Protein AF-A0A662B7C9-F1 (afdb_monomer)

Foldseek 3Di:
DEAADLFLDKAADQVGDIYGYPNVCVLLVDPLSVLLRSLLRVQCNVVVVVVVLVVLVVVLVVVLVVLCVVCVPPDPVVSVVVSVCSVVCCVVVPNVVSLQVSLLRSNLRSLLSCQLVQRQSVVNLVSLVSLVVVQPDPHRRPVPVSHDDSPVSSVSSVVSNVVSNVNHDNDDPPDDPPDDDPDDDDDDDDDDDDDDD

Structure (mmCIF, N/CA/C/O backbone):
data_AF-A0A662B7C9-F1
#
_entry.id   AF-A0A662B7C9-F1
#
loop_
_atom_site.group_PDB
_atom_site.id
_atom_site.type_symbol
_atom_site.label_atom_id
_atom_site.label_alt_id
_atom_site.label_comp_id
_atom_site.label_asym_id
_atom_site.label_entity_id
_atom_site.label_seq_id
_atom_site.pdbx_PDB_ins_code
_atom_site.Cartn_x
_atom_site.Cartn_y
_atom_site.Cartn_z
_atom_site.occupancy
_atom_site.B_iso_or_equiv
_atom_site.auth_seq_id
_atom_site.auth_comp_id
_atom_site.auth_asym_id
_atom_site.auth_atom_id
_atom_site.pdbx_PDB_model_num
ATOM 1 N N . ASN A 1 1 ? -6.580 -6.125 -17.711 1.00 80.62 1 ASN A N 1
ATOM 2 C CA . ASN A 1 1 ? -7.783 -5.481 -18.293 1.00 80.62 1 ASN A CA 1
ATOM 3 C C . ASN A 1 1 ? -7.601 -3.977 -18.251 1.00 80.62 1 ASN A C 1
ATOM 5 O O . ASN A 1 1 ? -7.215 -3.486 -17.200 1.00 80.62 1 ASN A O 1
ATOM 9 N N . LEU A 1 2 ? -7.854 -3.263 -19.351 1.00 88.88 2 LEU A N 1
ATOM 10 C CA . LEU A 1 2 ? -7.836 -1.796 -19.375 1.00 88.88 2 LEU A CA 1
ATOM 11 C C . LEU A 1 2 ? -9.277 -1.278 -19.333 1.00 88.88 2 LEU A C 1
ATOM 13 O O . LEU A 1 2 ? -10.097 -1.684 -20.155 1.00 88.88 2 LEU A O 1
ATOM 17 N N . VAL A 1 3 ? -9.576 -0.400 -18.381 1.00 92.25 3 VAL A N 1
ATOM 18 C CA . VAL A 1 3 ? -10.900 0.196 -18.182 1.00 92.25 3 VAL A CA 1
ATOM 19 C C . VAL A 1 3 ? -10.830 1.676 -18.535 1.00 92.25 3 VAL A C 1
ATOM 21 O O . VAL A 1 3 ? -9.963 2.399 -18.044 1.00 92.25 3 VAL A O 1
ATOM 24 N N . LYS A 1 4 ? -11.736 2.125 -19.411 1.00 92.06 4 LYS A N 1
ATOM 25 C CA . LYS A 1 4 ? -11.837 3.533 -19.801 1.00 92.06 4 LYS A CA 1
ATOM 26 C C . LYS A 1 4 ? -12.553 4.319 -18.706 1.00 92.06 4 LYS A C 1
ATOM 28 O O . LYS A 1 4 ? -13.778 4.363 -18.671 1.00 92.06 4 LYS A O 1
ATOM 33 N N . ASP A 1 5 ? -11.760 4.928 -17.843 1.00 89.19 5 ASP A N 1
ATOM 34 C CA . ASP A 1 5 ? -12.187 5.726 -16.702 1.00 89.19 5 ASP A CA 1
ATOM 35 C C . ASP A 1 5 ? -11.080 6.747 -16.380 1.00 89.19 5 ASP A C 1
ATOM 37 O O . ASP A 1 5 ? -9.892 6.455 -16.547 1.00 89.19 5 ASP A O 1
ATOM 41 N N . ASN A 1 6 ? -11.467 7.957 -15.977 1.00 87.56 6 ASN A N 1
ATOM 42 C CA . ASN A 1 6 ? -10.545 9.049 -15.658 1.00 87.56 6 ASN A CA 1
ATOM 43 C C . ASN A 1 6 ? -9.993 8.955 -14.228 1.00 87.56 6 ASN A C 1
ATOM 45 O O . ASN A 1 6 ? -9.119 9.739 -13.861 1.00 87.56 6 ASN A O 1
ATOM 49 N N . GLN A 1 7 ? -10.484 8.015 -13.419 1.00 84.75 7 GLN A N 1
ATOM 50 C CA . GLN A 1 7 ? -9.947 7.748 -12.096 1.00 84.75 7 GLN A CA 1
ATOM 51 C C . GLN A 1 7 ? -8.496 7.248 -12.190 1.00 84.75 7 GLN A C 1
ATOM 53 O O . GLN A 1 7 ? -8.166 6.333 -12.946 1.00 84.75 7 GLN A O 1
ATOM 58 N N . VAL A 1 8 ? -7.620 7.859 -11.395 1.00 85.50 8 VAL A N 1
ATOM 59 C CA . VAL A 1 8 ? -6.213 7.476 -11.232 1.00 85.50 8 VAL A CA 1
ATOM 60 C C . VAL A 1 8 ? -6.173 6.233 -10.336 1.00 85.50 8 VAL A C 1
ATOM 62 O O . VAL A 1 8 ? -6.221 6.359 -9.111 1.00 85.50 8 VAL A O 1
ATOM 65 N N . ASN A 1 9 ? -6.207 5.037 -10.940 1.00 85.12 9 ASN A N 1
ATOM 66 C CA . ASN A 1 9 ? -6.301 3.776 -10.197 1.00 85.12 9 ASN A CA 1
ATOM 67 C C . ASN A 1 9 ? -5.802 2.538 -10.975 1.00 85.12 9 ASN A C 1
ATOM 69 O O . ASN A 1 9 ? -5.833 2.490 -12.210 1.00 85.12 9 ASN A O 1
ATOM 73 N N . ALA A 1 10 ? -5.407 1.510 -10.230 1.00 87.12 10 ALA A N 1
ATOM 74 C CA . ALA A 1 10 ? -5.198 0.138 -10.679 1.00 87.12 10 ALA A CA 1
ATOM 75 C C . ALA A 1 10 ? -5.414 -0.812 -9.488 1.00 87.12 10 ALA A C 1
ATOM 77 O O . ALA A 1 10 ? -5.305 -0.387 -8.346 1.00 87.12 10 ALA A O 1
ATOM 78 N N . TRP A 1 11 ? -5.753 -2.076 -9.743 1.00 84.38 11 TRP A N 1
ATOM 79 C CA . TRP A 1 11 ? -5.849 -3.091 -8.689 1.00 84.38 11 TRP A CA 1
ATOM 80 C C . TRP A 1 11 ? -5.616 -4.502 -9.222 1.00 84.38 11 TRP A C 1
ATOM 82 O O . TRP A 1 11 ? -5.912 -4.802 -10.385 1.00 84.38 11 TRP A O 1
ATOM 92 N N . CYS A 1 12 ? -5.128 -5.392 -8.358 1.00 84.62 12 CYS A N 1
ATOM 93 C CA . CYS A 1 12 ? -4.985 -6.819 -8.646 1.00 84.62 12 CYS A CA 1
ATOM 94 C C . CYS A 1 12 ? -5.882 -7.677 -7.744 1.00 84.62 12 CYS A C 1
ATOM 96 O O . CYS A 1 12 ? -5.938 -7.492 -6.532 1.00 84.62 12 CYS A O 1
ATOM 98 N N . MET A 1 13 ? -6.576 -8.653 -8.335 1.00 80.44 13 MET A N 1
ATOM 99 C CA . MET A 1 13 ? -7.301 -9.677 -7.577 1.00 80.44 13 MET A CA 1
ATOM 100 C C . MET A 1 13 ? -6.379 -10.795 -7.099 1.00 80.44 13 MET A C 1
ATOM 102 O O . MET A 1 13 ? -5.419 -11.137 -7.804 1.00 80.44 13 MET A O 1
ATOM 106 N N . PRO A 1 14 ? -6.770 -11.498 -6.018 1.00 73.75 14 PRO A N 1
ATOM 107 C CA . PRO A 1 14 ? -6.269 -12.839 -5.748 1.00 73.75 14 PRO A CA 1
ATOM 108 C C . PRO A 1 14 ? -6.329 -13.705 -7.018 1.00 73.75 14 PRO A C 1
ATOM 110 O O . PRO A 1 14 ? -7.339 -13.740 -7.728 1.00 73.75 14 PRO A O 1
ATOM 113 N N . GLY A 1 15 ? -5.216 -14.363 -7.344 1.00 74.81 15 GLY A N 1
ATOM 114 C CA . GLY A 1 15 ? -5.054 -15.106 -8.599 1.00 74.81 15 GLY A CA 1
ATOM 115 C C . GLY A 1 15 ? -4.482 -14.298 -9.775 1.00 74.81 15 GLY A C 1
ATOM 116 O O . GLY A 1 15 ? -4.476 -14.801 -10.897 1.00 74.81 15 GLY A O 1
ATOM 117 N N . GLY A 1 16 ? -3.993 -13.073 -9.544 1.00 74.38 16 GLY A N 1
ATOM 118 C CA . GLY A 1 16 ? -3.123 -12.347 -10.483 1.00 74.38 16 GLY A CA 1
ATOM 119 C C . GLY A 1 16 ? -3.841 -11.587 -11.602 1.00 74.38 16 GLY A C 1
ATOM 120 O O . GLY A 1 16 ? -3.223 -11.198 -12.593 1.00 74.38 16 GLY A O 1
ATOM 121 N N . LYS A 1 17 ? -5.157 -11.378 -11.489 1.00 84.25 17 LYS A N 1
ATOM 122 C CA . LYS A 1 17 ? -5.924 -10.621 -12.488 1.00 84.25 17 LYS A CA 1
ATOM 123 C C . LYS A 1 17 ? -5.851 -9.128 -12.189 1.00 84.25 17 LYS A C 1
ATOM 125 O O . LYS A 1 17 ? -6.446 -8.676 -11.216 1.00 84.25 17 LYS A O 1
ATOM 130 N N . VAL A 1 18 ? -5.204 -8.376 -13.076 1.00 86.25 18 VAL A N 1
ATOM 131 C CA . VAL A 1 18 ? -5.004 -6.929 -12.914 1.00 86.25 18 VAL A CA 1
ATOM 132 C C . VAL A 1 18 ? -5.978 -6.106 -13.759 1.00 86.25 18 VAL A C 1
ATOM 134 O O . VAL A 1 18 ? -6.247 -6.414 -14.934 1.00 86.25 18 VAL A O 1
ATOM 137 N N . VAL A 1 19 ? -6.488 -5.030 -13.166 1.00 89.81 19 VAL A N 1
ATOM 138 C CA . VAL A 1 19 ? -7.299 -3.995 -13.807 1.00 89.81 19 VAL A CA 1
ATOM 139 C C . VAL A 1 19 ? -6.565 -2.661 -13.720 1.00 89.81 19 VAL A C 1
ATOM 141 O O . VAL A 1 19 ? -6.128 -2.259 -12.650 1.00 89.81 19 VAL A O 1
ATOM 144 N N . VAL A 1 20 ? -6.443 -1.977 -14.856 1.00 91.06 20 VAL A N 1
ATOM 145 C CA . VAL A 1 20 ? -5.780 -0.674 -14.987 1.00 91.06 20 VAL A CA 1
ATOM 146 C C . VAL A 1 20 ? -6.794 0.328 -15.527 1.00 91.06 20 VAL A C 1
ATOM 148 O O . VAL A 1 20 ? -7.505 0.016 -16.485 1.00 91.06 20 VAL A O 1
ATOM 151 N N . TYR A 1 21 ? -6.874 1.516 -14.929 1.00 91.06 21 TYR A N 1
ATOM 152 C CA . TYR A 1 21 ? -7.793 2.577 -15.344 1.00 91.06 21 TYR A CA 1
ATOM 153 C C . TYR A 1 21 ? -7.038 3.557 -16.235 1.00 91.06 21 TYR A C 1
ATOM 155 O O . TYR A 1 21 ? -5.900 3.909 -15.940 1.00 91.06 21 TYR A O 1
ATOM 163 N N . THR A 1 22 ? -7.648 4.041 -17.317 1.00 92.25 22 THR A N 1
ATOM 164 C CA . THR A 1 22 ? -6.967 4.976 -18.234 1.00 92.25 22 THR A CA 1
ATOM 165 C C . THR A 1 22 ? -6.477 6.260 -17.552 1.00 92.25 22 THR A C 1
ATOM 167 O O . THR A 1 22 ? -5.508 6.854 -18.019 1.00 92.25 22 THR A O 1
ATOM 170 N N . GLY A 1 23 ? -7.086 6.659 -16.432 1.00 89.75 23 GLY A N 1
ATOM 171 C CA . GLY A 1 23 ? -6.694 7.822 -15.640 1.00 89.75 23 GLY A CA 1
ATOM 172 C C . GLY A 1 23 ? -5.317 7.719 -14.980 1.00 89.75 23 GLY A C 1
ATOM 173 O O . GLY A 1 23 ? -4.727 8.755 -14.700 1.00 89.75 23 GLY A O 1
ATOM 174 N N . ILE A 1 24 ? -4.757 6.516 -14.774 1.00 89.56 24 ILE A N 1
ATOM 175 C CA . ILE A 1 24 ? -3.396 6.361 -14.214 1.00 89.56 24 ILE A CA 1
ATOM 176 C C . ILE A 1 24 ? -2.301 6.687 -15.245 1.00 89.56 24 ILE A C 1
ATOM 178 O O . ILE A 1 24 ? -1.201 7.094 -14.878 1.00 89.56 24 ILE A O 1
ATOM 182 N N . LEU A 1 25 ? -2.598 6.536 -16.542 1.00 93.00 25 LEU A N 1
ATOM 183 C CA . LEU A 1 25 ? -1.601 6.566 -17.620 1.00 93.00 25 LEU A CA 1
ATOM 184 C C . LEU A 1 25 ? -0.846 7.906 -17.760 1.00 93.00 25 LEU A C 1
ATOM 186 O O . LEU A 1 25 ? 0.362 7.882 -18.001 1.00 93.00 25 LEU A O 1
ATOM 190 N N . PRO A 1 26 ? -1.478 9.083 -17.567 1.00 92.50 26 PRO A N 1
ATOM 191 C CA . PRO A 1 26 ? -0.750 10.352 -17.548 1.00 92.50 26 PRO A CA 1
ATOM 192 C C . PRO A 1 26 ? 0.304 10.441 -16.434 1.00 92.50 26 PRO A C 1
ATOM 194 O O . PRO A 1 26 ? 1.303 11.140 -16.595 1.00 92.50 26 PRO A O 1
ATOM 197 N N . VAL A 1 27 ? 0.100 9.731 -15.316 1.00 90.94 27 VAL A N 1
ATOM 198 C CA . VAL A 1 27 ? 1.052 9.681 -14.195 1.00 90.94 27 VAL A CA 1
ATOM 199 C C . VAL A 1 27 ? 2.159 8.663 -14.468 1.00 90.94 27 VAL A C 1
ATOM 201 O O . VAL A 1 27 ? 3.324 8.926 -14.162 1.00 90.94 27 VAL A O 1
ATOM 204 N N . THR A 1 28 ? 1.835 7.521 -15.086 1.00 93.62 28 THR A N 1
ATOM 205 C CA . THR A 1 28 ? 2.843 6.508 -15.436 1.00 93.62 28 THR A CA 1
ATOM 206 C C . THR A 1 28 ? 3.827 7.023 -16.484 1.00 93.62 28 THR A C 1
ATOM 208 O O . THR A 1 28 ? 5.016 6.774 -16.329 1.00 93.62 28 THR A O 1
ATOM 211 N N . GLN A 1 29 ? 3.363 7.811 -17.463 1.00 93.81 29 GLN A N 1
ATOM 212 C CA . GLN A 1 29 ? 4.110 8.378 -18.605 1.00 93.81 29 GLN A CA 1
ATOM 213 C C . GLN A 1 29 ? 4.663 7.358 -19.611 1.00 93.81 29 GLN A C 1
ATOM 215 O O . GLN A 1 29 ? 4.541 7.573 -20.814 1.00 93.81 29 GLN A O 1
ATOM 220 N N . ASP A 1 30 ? 5.242 6.260 -19.141 1.00 94.50 30 ASP A N 1
ATOM 221 C CA . ASP A 1 30 ? 5.857 5.219 -19.959 1.00 94.50 30 ASP A CA 1
ATOM 222 C C . ASP A 1 30 ? 5.604 3.817 -19.377 1.00 94.50 30 ASP A C 1
ATOM 224 O O . ASP A 1 30 ? 4.895 3.643 -18.377 1.00 94.50 30 ASP A O 1
ATOM 228 N N . GLU A 1 31 ? 6.162 2.799 -20.035 1.00 94.44 31 GLU A N 1
ATOM 229 C CA . GLU A 1 31 ? 6.060 1.404 -19.598 1.00 94.44 31 GLU A CA 1
ATOM 230 C C . GLU A 1 31 ? 6.754 1.167 -18.254 1.00 94.44 31 GLU A C 1
ATOM 232 O O . GLU A 1 31 ? 6.278 0.360 -17.461 1.00 94.44 31 GLU A O 1
ATOM 237 N N . ASN A 1 32 ? 7.824 1.908 -17.953 1.00 96.19 32 ASN A N 1
ATOM 238 C CA . ASN A 1 32 ? 8.552 1.769 -16.699 1.00 96.19 32 ASN A CA 1
ATOM 239 C C . ASN A 1 32 ? 7.710 2.267 -15.515 1.00 96.19 32 ASN A C 1
ATOM 241 O O . ASN A 1 32 ? 7.592 1.585 -14.502 1.00 96.19 32 ASN A O 1
ATOM 245 N N . GLY A 1 33 ? 7.045 3.416 -15.656 1.00 95.06 33 GLY A N 1
ATOM 246 C CA . GLY A 1 33 ? 6.093 3.910 -14.663 1.00 95.06 33 GLY A CA 1
ATOM 247 C C . GLY A 1 33 ? 4.860 3.016 -14.529 1.00 95.06 33 GLY A C 1
ATOM 248 O O . GLY A 1 33 ? 4.337 2.860 -13.427 1.00 95.06 33 GLY A O 1
ATOM 249 N N . LEU A 1 34 ? 4.408 2.382 -15.616 1.00 95.06 34 LEU A N 1
ATOM 250 C CA . LEU A 1 34 ? 3.335 1.389 -15.534 1.00 95.06 34 LEU A CA 1
ATOM 251 C C . LEU A 1 34 ? 3.808 0.126 -14.800 1.00 95.06 34 LEU A C 1
ATOM 253 O O . LEU A 1 34 ? 3.055 -0.422 -14.000 1.00 95.06 34 LEU A O 1
ATOM 257 N N . ALA A 1 35 ? 5.054 -0.304 -15.006 1.00 95.62 35 ALA A N 1
ATOM 258 C CA . ALA A 1 35 ? 5.644 -1.434 -14.295 1.00 95.62 35 ALA A CA 1
ATOM 259 C C . ALA A 1 35 ? 5.725 -1.202 -12.778 1.00 95.62 35 ALA A C 1
ATOM 261 O O . ALA A 1 35 ? 5.533 -2.153 -12.026 1.00 95.62 35 ALA A O 1
ATOM 262 N N . VAL A 1 36 ? 5.921 0.041 -12.322 1.00 95.19 36 VAL A N 1
ATOM 263 C CA . VAL A 1 36 ? 5.855 0.397 -10.890 1.00 95.19 36 VAL A CA 1
ATOM 264 C C . VAL A 1 36 ? 4.469 0.087 -10.319 1.00 95.19 36 VAL A C 1
ATOM 266 O O . VAL A 1 36 ? 4.359 -0.622 -9.321 1.00 95.19 36 VAL A O 1
ATOM 269 N N . VAL A 1 37 ? 3.409 0.561 -10.984 1.00 93.62 37 VAL A N 1
ATOM 270 C CA . VAL A 1 37 ? 2.015 0.307 -10.577 1.00 93.62 37 VAL A CA 1
ATOM 271 C C . VAL A 1 37 ? 1.720 -1.191 -10.591 1.00 93.62 37 VAL A C 1
ATOM 273 O O . VAL A 1 37 ? 1.222 -1.745 -9.619 1.00 93.62 37 VAL A O 1
ATOM 276 N N . MET A 1 38 ? 2.072 -1.872 -11.680 1.00 93.62 38 MET A N 1
ATOM 277 C CA . MET A 1 38 ? 1.818 -3.304 -11.830 1.00 93.62 38 MET A CA 1
ATOM 278 C C . MET A 1 38 ? 2.577 -4.138 -10.792 1.00 93.62 38 MET A C 1
ATOM 280 O O . MET A 1 38 ? 2.005 -5.071 -10.234 1.00 93.62 38 MET A O 1
ATOM 284 N N . GLY A 1 39 ? 3.842 -3.808 -10.521 1.00 94.56 39 GLY A N 1
ATOM 285 C CA . GLY A 1 39 ? 4.660 -4.481 -9.515 1.00 94.56 39 GLY A CA 1
ATOM 286 C C . GLY A 1 39 ? 4.054 -4.357 -8.120 1.00 94.56 39 GLY A C 1
ATOM 287 O O . GLY A 1 39 ? 3.943 -5.360 -7.418 1.00 94.56 39 GLY A O 1
ATOM 288 N N . HIS A 1 40 ? 3.596 -3.157 -7.762 1.00 94.50 40 HIS A N 1
ATOM 289 C CA . HIS A 1 40 ? 2.916 -2.885 -6.497 1.00 94.50 40 HIS A CA 1
ATOM 290 C C . HIS A 1 40 ? 1.607 -3.689 -6.361 1.00 94.50 40 HIS A C 1
ATOM 292 O O . HIS A 1 40 ? 1.404 -4.404 -5.379 1.00 94.50 40 HIS A O 1
ATOM 298 N N . GLU A 1 41 ? 0.747 -3.674 -7.383 1.00 91.44 41 GLU A N 1
ATOM 299 C CA . GLU A 1 41 ? -0.520 -4.416 -7.345 1.00 91.44 41 GLU A CA 1
ATOM 300 C C . GLU A 1 41 ? -0.322 -5.939 -7.302 1.00 91.44 41 GLU A C 1
ATOM 302 O O . GLU A 1 41 ? -1.028 -6.661 -6.593 1.00 91.44 41 GLU A O 1
ATOM 307 N N . ILE A 1 42 ? 0.666 -6.456 -8.035 1.00 92.06 42 ILE A N 1
ATOM 308 C CA . ILE A 1 42 ? 1.024 -7.879 -7.989 1.00 92.06 42 ILE A CA 1
ATOM 309 C C . ILE A 1 42 ? 1.572 -8.251 -6.606 1.00 92.06 42 ILE A C 1
ATOM 311 O O . ILE A 1 42 ? 1.254 -9.331 -6.108 1.00 92.06 42 ILE A O 1
ATOM 315 N N . ALA A 1 43 ? 2.331 -7.366 -5.957 1.00 93.81 43 ALA A N 1
ATOM 316 C CA . ALA A 1 43 ? 2.804 -7.583 -4.596 1.00 93.81 43 ALA A CA 1
ATOM 317 C C . ALA A 1 43 ? 1.669 -7.695 -3.580 1.00 93.81 43 ALA A C 1
ATOM 319 O O . ALA A 1 43 ? 1.687 -8.630 -2.782 1.00 93.81 43 ALA A O 1
ATOM 320 N N . HIS A 1 44 ? 0.633 -6.858 -3.666 1.00 92.19 44 HIS A N 1
ATOM 321 C CA . HIS A 1 44 ? -0.561 -7.030 -2.831 1.00 92.19 44 HIS A CA 1
ATOM 322 C C . HIS A 1 44 ? -1.227 -8.397 -2.998 1.00 92.19 44 HIS A C 1
ATOM 324 O O . HIS A 1 44 ? -1.687 -8.979 -2.015 1.00 92.19 44 HIS A O 1
ATOM 330 N N . ALA A 1 45 ? -1.289 -8.907 -4.229 1.00 90.62 45 ALA A N 1
ATOM 331 C CA . ALA A 1 45 ? -1.894 -10.205 -4.502 1.00 90.62 45 ALA A CA 1
ATOM 332 C C . ALA A 1 45 ? -1.014 -11.378 -4.041 1.00 90.62 45 ALA A C 1
ATOM 334 O O . ALA A 1 45 ? -1.545 -12.372 -3.555 1.00 90.62 45 ALA A O 1
ATOM 335 N N . ILE A 1 46 ? 0.311 -11.280 -4.188 1.00 91.38 46 ILE A N 1
ATOM 336 C CA . ILE A 1 46 ? 1.252 -12.332 -3.771 1.00 91.38 46 ILE A CA 1
ATOM 337 C C . ILE A 1 46 ? 1.379 -12.397 -2.245 1.00 91.38 46 ILE A C 1
ATOM 339 O O . ILE A 1 46 ? 1.435 -13.495 -1.698 1.00 91.38 46 ILE A O 1
ATOM 343 N N . ALA A 1 47 ? 1.395 -11.248 -1.568 1.00 91.50 47 ALA A N 1
ATOM 344 C CA . ALA A 1 47 ? 1.453 -11.157 -0.108 1.00 91.50 47 ALA A CA 1
ATOM 345 C C . ALA A 1 47 ? 0.080 -11.344 0.568 1.00 91.50 47 ALA A C 1
ATOM 347 O O . ALA A 1 47 ? -0.050 -11.185 1.773 1.00 91.50 47 ALA A O 1
ATOM 348 N N . ASP A 1 48 ? -0.964 -11.660 -0.205 1.00 92.00 48 ASP A N 1
ATOM 349 C CA . ASP A 1 48 ? -2.322 -11.941 0.275 1.00 92.00 48 ASP A CA 1
ATOM 350 C C . ASP A 1 48 ? -2.948 -10.823 1.142 1.00 92.00 48 ASP A C 1
ATOM 352 O O . ASP A 1 48 ? -3.890 -11.034 1.915 1.00 92.00 48 ASP A O 1
ATOM 356 N N . HIS A 1 49 ? -2.480 -9.584 0.945 1.00 91.00 49 HIS A N 1
ATOM 357 C CA . HIS A 1 49 ? -2.863 -8.401 1.721 1.00 91.00 49 HIS A CA 1
ATOM 358 C C . HIS A 1 49 ? -4.379 -8.154 1.740 1.00 91.00 49 HIS A C 1
ATOM 360 O O . HIS A 1 49 ? -4.906 -7.608 2.710 1.00 91.00 49 HIS A O 1
ATOM 366 N N . GLY A 1 50 ? -5.098 -8.529 0.676 1.00 86.94 50 GLY A N 1
ATOM 367 C CA . GLY A 1 50 ? -6.557 -8.415 0.608 1.00 86.94 50 GLY A CA 1
ATOM 368 C C . GLY A 1 50 ? -7.276 -9.354 1.583 1.00 86.94 50 GLY A C 1
ATOM 369 O O . GLY A 1 50 ? -8.170 -8.916 2.312 1.00 86.94 50 GLY A O 1
ATOM 370 N N . ASN A 1 51 ? -6.852 -10.619 1.643 1.00 89.00 51 ASN A N 1
ATOM 371 C CA . ASN A 1 51 ? -7.408 -11.623 2.558 1.00 89.00 51 ASN A CA 1
ATOM 372 C C . ASN A 1 51 ? -7.098 -11.268 4.013 1.00 89.00 51 ASN A C 1
ATOM 374 O O . ASN A 1 51 ? -7.946 -11.389 4.903 1.00 89.00 51 ASN A O 1
ATOM 378 N N . GLU A 1 52 ? -5.894 -10.762 4.247 1.00 90.69 52 GLU A N 1
ATOM 379 C CA . GLU A 1 52 ? -5.465 -10.265 5.541 1.00 90.69 52 GLU A CA 1
ATOM 380 C C . GLU A 1 52 ? -6.283 -9.052 6.007 1.00 90.69 52 GLU A C 1
ATOM 382 O O . GLU A 1 52 ? -6.837 -9.066 7.108 1.00 90.69 52 GLU A O 1
ATOM 387 N N . ARG A 1 53 ? -6.459 -8.033 5.151 1.00 89.25 53 ARG A N 1
ATOM 388 C CA . ARG A 1 53 ? -7.324 -6.871 5.439 1.00 89.25 53 ARG A CA 1
ATOM 389 C C . ARG A 1 53 ? -8.759 -7.300 5.753 1.00 89.25 53 ARG A C 1
ATOM 391 O O . ARG A 1 53 ? -9.356 -6.781 6.697 1.00 89.25 53 ARG A O 1
ATOM 398 N N . MET A 1 54 ? -9.299 -8.266 5.008 1.00 91.25 54 MET A N 1
ATOM 399 C CA . MET A 1 54 ? -10.630 -8.822 5.267 1.00 91.25 54 MET A CA 1
ATOM 400 C C . MET A 1 54 ? -10.701 -9.510 6.636 1.00 91.25 54 MET A C 1
ATOM 402 O O . MET A 1 54 ? -11.643 -9.277 7.395 1.00 91.25 54 MET A O 1
ATOM 406 N N . SER A 1 55 ? -9.693 -10.312 6.975 1.00 93.88 55 SER A N 1
ATOM 407 C CA . SER A 1 55 ? -9.613 -11.017 8.258 1.00 93.88 55 SER A CA 1
ATOM 408 C C . SER A 1 55 ? -9.532 -10.045 9.438 1.00 93.88 55 SER A C 1
ATOM 410 O O . SER A 1 55 ? -10.245 -10.219 10.427 1.00 93.88 55 SER A O 1
ATOM 412 N N . GLN A 1 56 ? -8.740 -8.974 9.318 1.00 92.94 56 GLN A N 1
ATOM 413 C CA . GLN A 1 56 ? -8.681 -7.920 10.336 1.00 92.94 56 GLN A CA 1
ATOM 414 C C . GLN A 1 56 ? -10.008 -7.165 10.466 1.00 92.94 56 GLN A C 1
ATOM 416 O O . GLN A 1 56 ? -10.457 -6.895 11.579 1.00 92.94 56 GLN A O 1
ATOM 421 N N . GLY A 1 57 ? -10.680 -6.879 9.347 1.00 93.56 57 GLY A N 1
ATOM 422 C CA . GLY A 1 57 ? -12.012 -6.272 9.355 1.00 93.56 57 GLY A CA 1
ATOM 423 C C . GLY A 1 57 ? -13.050 -7.147 10.063 1.00 93.56 57 GLY A C 1
ATOM 424 O O . GLY A 1 57 ? -13.831 -6.650 10.875 1.00 93.56 57 GLY A O 1
ATOM 425 N N . LEU A 1 58 ? -13.021 -8.462 9.829 1.00 95.88 58 LEU A N 1
ATOM 426 C CA . LEU A 1 58 ? -13.887 -9.413 10.530 1.00 95.88 58 LEU A CA 1
ATOM 427 C C . LEU A 1 58 ? -13.573 -9.470 12.030 1.00 95.88 58 LEU A C 1
ATOM 429 O O . LEU A 1 58 ? -14.493 -9.508 12.851 1.00 95.88 58 LEU A O 1
ATOM 433 N N . LEU A 1 59 ? -12.292 -9.448 12.403 1.00 96.19 59 LEU A N 1
ATOM 434 C CA . LEU A 1 59 ? -11.872 -9.415 13.802 1.00 96.19 59 LEU A CA 1
ATOM 435 C C . LEU A 1 59 ? -12.350 -8.132 14.498 1.00 96.19 59 LEU A C 1
ATOM 437 O O . LEU A 1 59 ? -12.921 -8.204 15.586 1.00 96.19 59 LEU A O 1
ATOM 441 N N . GLN A 1 60 ? -12.182 -6.973 13.855 1.00 96.06 60 GLN A N 1
ATOM 442 C CA . GLN A 1 60 ? -12.681 -5.685 14.340 1.00 96.06 60 GLN A CA 1
ATOM 443 C C . GLN A 1 60 ? -14.207 -5.704 14.501 1.00 96.06 60 GLN A C 1
ATOM 445 O O . GLN A 1 60 ? -14.737 -5.281 15.528 1.00 96.06 60 GLN A O 1
ATOM 450 N N . GLN A 1 61 ? -14.934 -6.232 13.516 1.00 95.44 61 GLN A N 1
ATOM 451 C CA . GLN A 1 61 ? -16.389 -6.346 13.591 1.00 95.44 61 GLN A CA 1
ATOM 452 C C . GLN A 1 61 ? -16.820 -7.259 14.745 1.00 95.44 61 GLN A C 1
ATOM 454 O O . GLN A 1 61 ? -17.692 -6.895 15.533 1.00 95.44 61 GLN A O 1
ATOM 459 N N . THR A 1 62 ? -16.181 -8.421 14.880 1.00 97.00 62 THR A N 1
ATOM 460 C CA . THR A 1 62 ? -16.470 -9.390 15.945 1.00 97.00 62 THR A CA 1
ATOM 461 C C . THR A 1 62 ? -16.180 -8.799 17.324 1.00 97.00 62 THR A C 1
ATOM 463 O O . THR A 1 62 ? -16.989 -8.942 18.241 1.00 97.00 62 THR A O 1
ATOM 466 N N . GLY A 1 63 ? -15.069 -8.074 17.473 1.00 96.50 63 GLY A N 1
ATOM 467 C CA . GLY A 1 63 ? -14.753 -7.352 18.702 1.00 96.50 63 GLY A CA 1
ATOM 468 C C . GLY A 1 63 ? -15.780 -6.261 19.023 1.00 96.50 63 GLY A C 1
ATOM 469 O O . GLY A 1 63 ? -16.177 -6.123 20.179 1.00 96.50 63 GLY A O 1
ATOM 470 N N . GLY A 1 64 ? -16.285 -5.551 18.011 1.00 96.81 64 GLY A N 1
ATOM 471 C CA . GLY A 1 64 ? -17.374 -4.583 18.163 1.00 96.81 64 GLY A CA 1
ATOM 472 C C . GLY A 1 64 ? -18.685 -5.222 18.632 1.00 96.81 64 GLY A C 1
ATOM 473 O O . GLY A 1 64 ? -19.349 -4.688 19.520 1.00 96.81 64 GLY A O 1
ATOM 474 N N . VAL A 1 65 ? -19.040 -6.397 18.102 1.00 97.44 65 VAL A N 1
ATOM 475 C CA . VAL A 1 65 ? -20.209 -7.168 18.564 1.00 97.44 65 VAL A CA 1
ATOM 476 C C . VAL A 1 65 ? -20.027 -7.619 20.014 1.00 97.44 65 VAL A C 1
ATOM 478 O O . VAL A 1 65 ? -20.930 -7.440 20.830 1.00 97.44 65 VAL A O 1
ATOM 481 N N . ALA A 1 66 ? -18.856 -8.153 20.367 1.00 97.69 66 ALA A N 1
ATOM 482 C CA . ALA A 1 66 ? -18.558 -8.563 21.738 1.00 97.69 66 ALA A CA 1
ATOM 483 C C . ALA A 1 66 ? -18.642 -7.383 22.722 1.00 97.69 66 ALA A C 1
ATOM 485 O O . ALA A 1 66 ? -19.221 -7.518 23.803 1.00 97.69 66 ALA A O 1
ATOM 486 N N . LEU A 1 67 ? -18.130 -6.212 22.329 1.00 97.38 67 LEU A N 1
ATOM 487 C CA . LEU A 1 67 ? -18.245 -4.983 23.112 1.00 97.38 67 LEU A CA 1
ATOM 488 C C . LEU A 1 67 ? -19.708 -4.556 23.280 1.00 97.38 67 LEU A C 1
ATOM 490 O O . LEU A 1 67 ? -20.123 -4.222 24.389 1.00 97.38 67 LEU A O 1
ATOM 494 N N . SER A 1 68 ? -20.506 -4.617 22.213 1.00 96.56 68 SER A N 1
ATOM 495 C CA . SER A 1 68 ? -21.939 -4.314 22.268 1.00 96.56 68 SER A CA 1
ATOM 496 C C . SER A 1 68 ? -22.676 -5.225 23.259 1.00 96.56 68 SER A C 1
ATOM 498 O O . SER A 1 68 ? -23.420 -4.730 24.106 1.00 96.56 68 SER A O 1
ATOM 500 N N . ILE A 1 69 ? -22.398 -6.534 23.243 1.00 97.56 69 ILE A N 1
ATOM 501 C CA . ILE A 1 69 ? -22.971 -7.499 24.198 1.00 97.56 69 ILE A CA 1
ATOM 502 C C . ILE A 1 69 ? -22.528 -7.185 25.635 1.00 97.56 69 ILE A C 1
ATOM 504 O O . ILE A 1 69 ? -23.348 -7.197 26.555 1.00 97.56 69 ILE A O 1
ATOM 508 N N . ALA A 1 70 ? -21.248 -6.868 25.847 1.00 97.25 70 ALA A N 1
ATOM 509 C CA . ALA A 1 70 ? -20.724 -6.520 27.170 1.00 97.25 70 ALA A CA 1
ATOM 510 C C . ALA A 1 70 ? -21.375 -5.248 27.750 1.00 97.25 70 ALA A C 1
ATOM 512 O O . ALA A 1 70 ? -21.519 -5.113 28.969 1.00 97.25 70 ALA A O 1
ATOM 513 N N . LEU A 1 71 ? -21.793 -4.324 26.883 1.00 97.38 71 LEU A N 1
ATOM 514 C CA . LEU A 1 71 ? -22.409 -3.053 27.255 1.00 97.38 71 LEU A CA 1
ATOM 515 C C . LEU A 1 71 ? -23.945 -3.078 27.254 1.00 97.38 71 LEU A C 1
ATOM 517 O O . LEU A 1 71 ? -24.544 -2.065 27.608 1.00 97.38 71 LEU A O 1
ATOM 521 N N . GLN A 1 72 ? -24.590 -4.205 26.933 1.00 96.50 72 GLN A N 1
ATOM 522 C CA . GLN A 1 72 ? -26.044 -4.282 26.698 1.00 96.50 72 GLN A CA 1
ATOM 523 C C . GLN A 1 72 ? -26.915 -3.739 27.850 1.00 96.50 72 GLN A C 1
ATOM 525 O O . GLN A 1 72 ? -27.993 -3.205 27.615 1.00 96.50 72 GLN A O 1
ATOM 530 N N . ASN A 1 73 ? -26.431 -3.830 29.095 1.00 97.44 73 ASN A N 1
ATOM 531 C CA . ASN A 1 73 ? -27.143 -3.378 30.299 1.00 97.44 73 ASN A CA 1
ATOM 532 C C . ASN A 1 73 ? -26.736 -1.962 30.759 1.00 97.44 73 ASN A C 1
ATOM 534 O O . ASN A 1 73 ? -27.078 -1.547 31.868 1.00 97.44 73 ASN A O 1
ATOM 538 N N . LYS A 1 74 ? -25.934 -1.236 29.972 1.00 97.50 74 LYS A N 1
ATOM 539 C CA . LYS A 1 74 ? -25.489 0.133 30.278 1.00 97.50 74 LYS A CA 1
ATOM 540 C C . LYS A 1 74 ? -26.439 1.172 29.664 1.00 97.50 74 LYS A C 1
ATOM 542 O O . LYS A 1 74 ? -27.122 0.849 28.695 1.00 97.50 74 LYS A O 1
ATOM 547 N N . PRO A 1 75 ? -26.462 2.420 30.173 1.00 97.94 75 PRO A N 1
ATOM 548 C CA . PRO A 1 75 ? -27.214 3.513 29.552 1.00 97.94 75 PRO A CA 1
ATOM 549 C C . PRO A 1 75 ? -26.825 3.717 28.084 1.00 97.94 75 PRO A C 1
ATOM 551 O O . PRO A 1 75 ? -25.661 3.519 27.723 1.00 97.94 75 PRO A O 1
ATOM 554 N N . ALA A 1 76 ? -27.775 4.143 27.251 1.00 96.31 76 ALA A N 1
ATOM 555 C CA . ALA A 1 76 ? -27.578 4.291 25.808 1.00 96.31 76 ALA A CA 1
ATOM 556 C C . ALA A 1 76 ? -26.411 5.234 25.467 1.00 96.31 76 ALA A C 1
ATOM 558 O O . ALA A 1 76 ? -25.609 4.937 24.584 1.00 96.31 76 ALA A O 1
ATOM 559 N N . GLU A 1 77 ? -26.251 6.320 26.224 1.00 96.88 77 GLU A N 1
ATOM 560 C CA . GLU A 1 77 ? -25.157 7.281 26.059 1.00 96.88 77 GLU A CA 1
ATOM 561 C C . GLU A 1 77 ? -23.794 6.629 26.318 1.00 96.88 77 GLU A C 1
ATOM 563 O O . GLU A 1 77 ? -22.822 6.890 25.612 1.00 96.88 77 GLU A O 1
ATOM 568 N N . THR A 1 78 ? -23.727 5.730 27.307 1.00 96.38 78 THR A N 1
ATOM 569 C CA . THR A 1 78 ? -22.507 4.972 27.612 1.00 96.38 78 THR A CA 1
ATOM 570 C C . THR A 1 78 ? -22.186 4.003 26.479 1.00 96.38 78 THR A C 1
ATOM 572 O O . THR A 1 78 ? -21.044 3.954 26.030 1.00 96.38 78 THR A O 1
ATOM 575 N N . GLN A 1 79 ? -23.180 3.261 25.980 1.00 97.31 79 GLN A N 1
ATOM 576 C CA . GLN A 1 79 ? -22.985 2.343 24.854 1.00 97.31 79 GLN A CA 1
ATOM 577 C C . GLN A 1 79 ? -22.456 3.084 23.620 1.00 97.31 79 GLN A C 1
ATOM 579 O O . GLN A 1 79 ? -21.447 2.678 23.043 1.00 97.31 79 GLN A O 1
ATOM 584 N N . ALA A 1 80 ? -23.094 4.201 23.259 1.00 96.56 80 ALA A N 1
ATOM 585 C CA . ALA A 1 80 ? -22.713 5.011 22.107 1.00 96.56 80 ALA A CA 1
ATOM 586 C C . ALA A 1 80 ? -21.275 5.538 22.224 1.00 96.56 80 ALA A C 1
ATOM 588 O O . ALA A 1 80 ? -20.493 5.402 21.282 1.00 96.56 80 ALA A O 1
ATOM 589 N N . LEU A 1 81 ? -20.903 6.078 23.390 1.00 97.88 81 LEU A N 1
ATOM 590 C CA . LEU A 1 81 ? -19.559 6.603 23.626 1.00 97.88 81 LEU A CA 1
ATOM 591 C C . LEU A 1 81 ? -18.484 5.521 23.464 1.00 97.88 81 LEU A C 1
ATOM 593 O O . LEU A 1 81 ? -17.490 5.738 22.772 1.00 97.88 81 LEU A O 1
ATOM 597 N N . TRP A 1 82 ? -18.684 4.350 24.071 1.00 97.69 82 TRP A N 1
ATOM 598 C CA . TRP A 1 82 ? -17.713 3.256 23.997 1.00 97.69 82 TRP A CA 1
ATOM 599 C C . TRP A 1 82 ? -17.624 2.637 22.604 1.00 97.69 82 TRP A C 1
ATOM 601 O O . TRP A 1 82 ? -16.521 2.335 22.158 1.00 97.69 82 TRP A O 1
ATOM 611 N N . MET A 1 83 ? -18.743 2.486 21.892 1.00 97.50 83 MET A N 1
ATOM 612 C CA . MET A 1 83 ? -18.728 1.987 20.513 1.00 97.50 83 MET A CA 1
ATOM 613 C C . MET A 1 83 ? -18.021 2.962 19.568 1.00 97.50 83 MET A C 1
ATOM 615 O O . MET A 1 83 ? -17.230 2.533 18.727 1.00 97.50 83 MET A O 1
ATOM 619 N N . MET A 1 84 ? -18.237 4.271 19.738 1.00 97.00 84 MET A N 1
ATOM 620 C CA . MET A 1 84 ? -17.505 5.295 18.989 1.00 97.00 84 MET A CA 1
ATOM 621 C C . MET A 1 84 ? -16.004 5.227 19.293 1.00 97.00 84 MET A C 1
ATOM 623 O O . MET A 1 84 ? -15.190 5.172 18.371 1.00 97.00 84 MET A O 1
ATOM 627 N N . ALA A 1 85 ? -15.636 5.185 20.576 1.00 97.19 85 ALA A N 1
ATOM 628 C CA . ALA A 1 85 ? -14.243 5.089 21.001 1.00 97.19 85 ALA A CA 1
ATOM 629 C 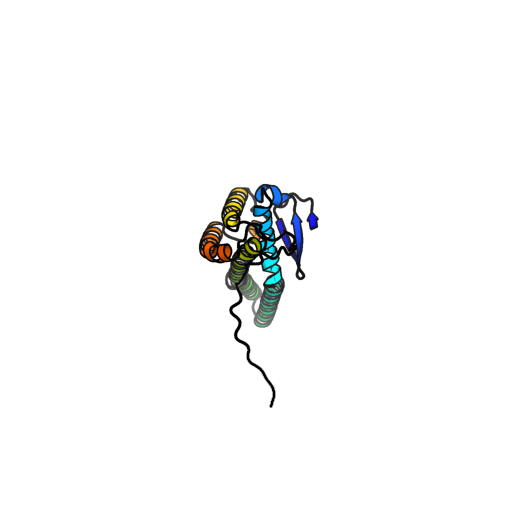C . ALA A 1 85 ? -13.571 3.808 20.486 1.00 97.19 85 ALA A C 1
ATOM 631 O O . ALA A 1 85 ? -12.426 3.858 20.049 1.00 97.19 85 ALA A O 1
ATOM 632 N N . TYR A 1 86 ? -14.283 2.680 20.477 1.00 97.50 86 TYR A N 1
ATOM 633 C CA . TYR A 1 86 ? -13.800 1.425 19.909 1.00 97.50 86 TYR A CA 1
ATOM 634 C C . TYR A 1 86 ? -13.5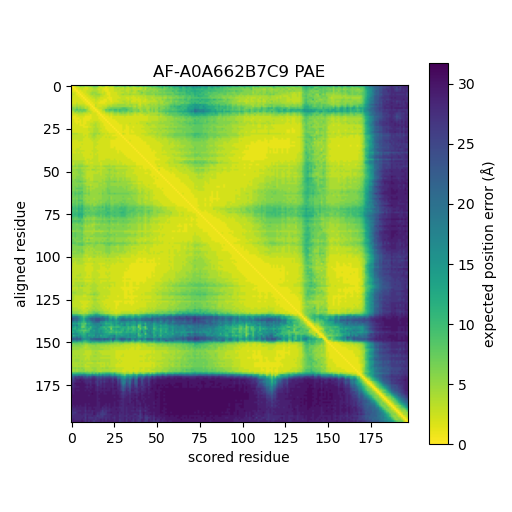71 1.535 18.403 1.00 97.50 86 TYR A C 1
ATOM 636 O O . TYR A 1 86 ? -12.496 1.174 17.930 1.00 97.50 86 TYR A O 1
ATOM 644 N N . GLY A 1 87 ? -14.542 2.059 17.649 1.00 95.25 87 GLY A N 1
ATOM 645 C CA . GLY A 1 87 ? -14.420 2.222 16.199 1.00 95.25 87 GLY A CA 1
ATOM 646 C C . GLY A 1 87 ? -13.227 3.101 15.822 1.00 95.25 87 GLY A C 1
ATOM 647 O O . GLY A 1 87 ? -12.369 2.684 15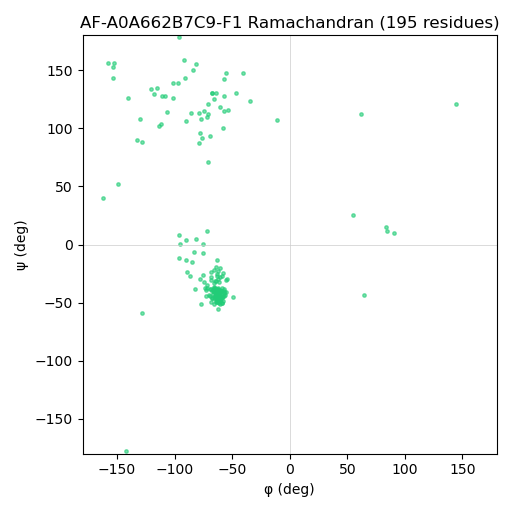.048 1.00 95.25 87 GLY A O 1
ATOM 648 N N . VAL A 1 88 ? -13.119 4.280 16.440 1.00 95.31 88 VAL A N 1
ATOM 649 C CA . VAL A 1 88 ? -11.992 5.203 16.228 1.00 95.31 88 VAL A CA 1
ATOM 650 C C . VAL A 1 88 ? -10.677 4.577 16.702 1.00 95.31 88 VAL A C 1
ATOM 652 O O . VAL A 1 88 ? -9.691 4.570 15.968 1.00 95.31 88 VAL A O 1
ATOM 655 N N . GLY A 1 89 ? -10.655 4.015 17.910 1.00 95.56 89 GLY A N 1
ATOM 656 C CA . GLY A 1 89 ? -9.453 3.453 18.522 1.00 95.56 89 GLY A CA 1
ATOM 657 C C . GLY A 1 89 ? -8.887 2.268 17.746 1.00 95.56 89 GLY A C 1
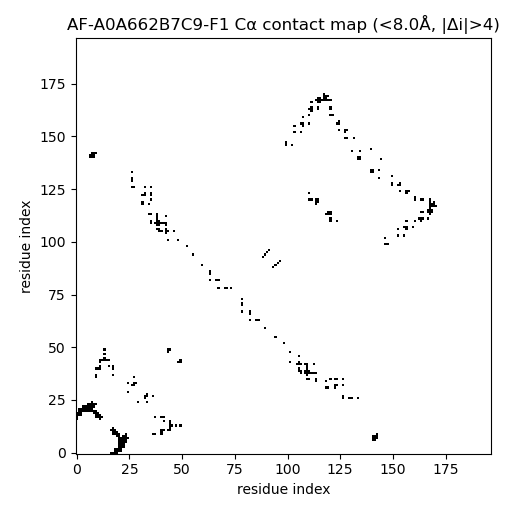ATOM 658 O O . GLY A 1 89 ? -7.686 2.209 17.510 1.00 95.56 89 GLY A O 1
ATOM 659 N N . THR A 1 90 ? -9.736 1.350 17.287 1.00 95.06 90 THR A N 1
ATOM 660 C CA . THR A 1 90 ? -9.300 0.210 16.465 1.00 95.06 90 THR A CA 1
ATOM 661 C C . THR A 1 90 ? -8.893 0.635 15.060 1.00 95.06 90 THR A C 1
ATOM 663 O O . THR A 1 90 ? -7.901 0.124 14.540 1.00 95.06 9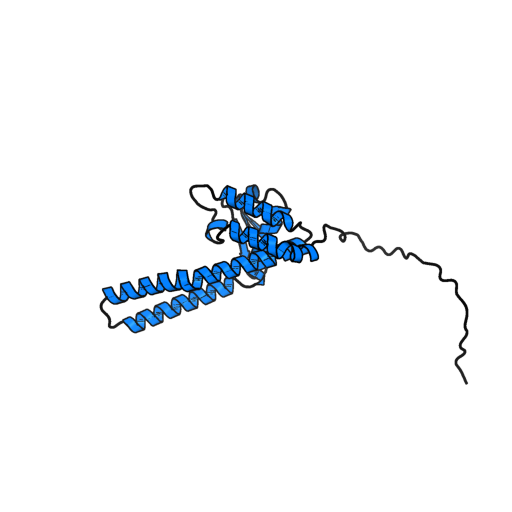0 THR A O 1
ATOM 666 N N . TYR A 1 91 ? -9.587 1.606 14.461 1.00 90.00 91 TYR A N 1
ATOM 667 C CA . TYR A 1 91 ? -9.213 2.119 13.147 1.00 90.00 91 TYR A CA 1
ATOM 668 C C . TYR A 1 91 ? -7.820 2.760 13.165 1.00 90.00 91 TYR A C 1
ATOM 670 O O . TYR A 1 91 ? -6.934 2.333 12.428 1.00 90.00 91 TYR A O 1
ATOM 678 N N . TYR A 1 92 ? -7.587 3.737 14.044 1.00 89.00 92 TYR A N 1
ATOM 679 C CA . TYR A 1 92 ? -6.302 4.443 14.103 1.00 89.00 92 TYR A CA 1
ATOM 680 C C . TYR A 1 92 ? -5.198 3.650 14.811 1.00 89.00 92 TYR A C 1
ATOM 682 O O . TYR A 1 92 ? -4.026 3.833 14.493 1.00 89.00 92 TYR A O 1
ATOM 690 N N . GLY A 1 93 ? -5.551 2.791 15.768 1.00 90.19 93 GLY A N 1
ATOM 691 C CA . GLY A 1 93 ? -4.593 2.041 16.581 1.00 90.19 93 GLY A CA 1
ATOM 692 C C . GLY A 1 93 ? -4.177 0.692 15.998 1.00 90.19 93 GLY A C 1
ATOM 693 O O . GLY A 1 93 ? -3.099 0.213 16.334 1.00 90.19 93 GLY A O 1
ATOM 694 N N . ALA A 1 94 ? -4.993 0.085 15.132 1.00 90.19 94 ALA A N 1
ATOM 695 C CA . ALA A 1 94 ? -4.701 -1.225 14.549 1.00 90.19 94 ALA A CA 1
ATOM 696 C C . ALA A 1 94 ? -4.800 -1.215 13.020 1.00 90.19 94 ALA A C 1
ATOM 698 O O . ALA A 1 94 ? -3.804 -1.470 12.347 1.00 90.19 94 ALA A O 1
ATOM 699 N N . MET A 1 95 ? -5.962 -0.861 12.463 1.00 88.75 95 MET A N 1
ATOM 700 C CA . MET A 1 95 ? -6.211 -1.001 11.021 1.00 88.75 95 MET A CA 1
ATOM 701 C C . MET A 1 95 ? -5.307 -0.099 10.176 1.00 88.75 95 MET A C 1
ATOM 703 O O . MET A 1 95 ? -4.746 -0.545 9.178 1.00 88.75 95 MET A O 1
ATOM 707 N N . LEU A 1 96 ? -5.131 1.162 10.576 1.00 86.25 96 LEU A N 1
ATOM 708 C CA . LEU A 1 96 ? -4.325 2.125 9.832 1.00 86.25 96 LEU A CA 1
ATOM 709 C C . LEU A 1 96 ? -2.820 1.780 9.851 1.00 86.25 96 LEU A C 1
ATOM 711 O O . LEU A 1 96 ? -2.225 1.749 8.772 1.00 86.25 96 LEU A O 1
ATOM 715 N N . PRO A 1 97 ? -2.180 1.490 11.005 1.00 85.19 97 PRO A N 1
ATOM 716 C CA . PRO A 1 97 ? -0.802 0.996 11.031 1.00 85.19 97 PRO A CA 1
ATOM 717 C C . PRO A 1 97 ? -0.615 -0.279 10.210 1.00 85.19 97 PRO A C 1
ATOM 719 O O . PRO A 1 97 ? 0.339 -0.371 9.44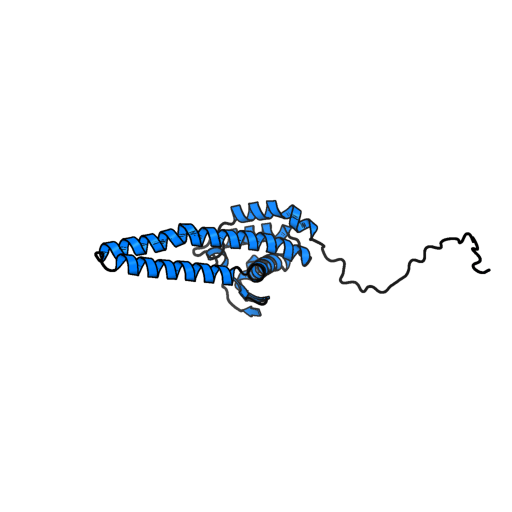4 1.00 85.19 97 PRO A O 1
ATOM 722 N N . TYR A 1 98 ? -1.549 -1.224 10.324 1.00 86.12 98 TYR A N 1
ATOM 723 C CA . TYR A 1 98 ? -1.517 -2.474 9.572 1.00 86.12 98 TYR A CA 1
ATOM 724 C C . TYR A 1 98 ? -1.581 -2.236 8.061 1.00 86.12 98 TYR A C 1
ATOM 726 O O . TYR A 1 98 ? -0.750 -2.741 7.312 1.00 86.12 98 TYR A O 1
ATOM 734 N N . SER A 1 99 ? -2.489 -1.364 7.614 1.00 86.94 99 SER A N 1
ATOM 735 C CA . SER A 1 99 ? -2.568 -0.966 6.209 1.00 86.94 99 SER A CA 1
ATOM 736 C C . SER A 1 99 ? -1.243 -0.386 5.715 1.00 86.94 99 SER A C 1
ATOM 738 O O . SER A 1 99 ? -0.788 -0.767 4.645 1.00 86.94 99 SER A O 1
ATOM 740 N N . ARG A 1 100 ? -0.586 0.483 6.497 1.00 86.88 100 ARG A N 1
ATOM 741 C CA . ARG A 1 100 ? 0.717 1.078 6.132 1.00 86.88 100 ARG A CA 1
ATOM 742 C C . ARG A 1 100 ? 1.851 0.055 6.034 1.00 86.88 100 ARG A C 1
ATOM 744 O O . ARG A 1 100 ? 2.773 0.257 5.243 1.00 86.88 100 ARG A O 1
ATOM 751 N N . LEU A 1 101 ? 1.800 -1.019 6.825 1.00 89.19 101 LEU A N 1
ATOM 752 C CA . LEU A 1 101 ? 2.749 -2.127 6.706 1.00 89.19 101 LEU A CA 1
ATOM 753 C C . LEU A 1 101 ? 2.568 -2.849 5.369 1.00 89.19 101 LEU A C 1
ATOM 755 O O . LEU A 1 101 ? 3.553 -3.016 4.659 1.00 89.19 101 LEU A O 1
ATOM 759 N N . HIS A 1 102 ? 1.324 -3.154 4.981 1.00 91.75 102 HIS A N 1
ATOM 760 C CA . HIS A 1 102 ? 1.028 -3.781 3.685 1.00 91.75 102 HIS A CA 1
ATOM 761 C C . HIS A 1 102 ? 1.501 -2.925 2.515 1.00 91.75 102 HIS A C 1
ATOM 763 O O . HIS A 1 102 ? 2.025 -3.443 1.538 1.00 91.75 102 HIS A O 1
ATOM 769 N N . GLU A 1 103 ? 1.326 -1.609 2.618 1.00 90.00 103 GLU A N 1
ATOM 770 C CA . GLU A 1 103 ? 1.817 -0.670 1.610 1.00 90.00 103 GLU A CA 1
ATOM 771 C C . GLU A 1 103 ? 3.337 -0.706 1.471 1.00 90.00 103 GLU A C 1
ATOM 773 O O . GLU A 1 103 ? 3.867 -0.795 0.367 1.00 90.00 103 GLU A O 1
ATOM 778 N N . SER A 1 104 ? 4.043 -0.684 2.602 1.00 91.69 104 SER A N 1
ATOM 779 C CA . SER A 1 104 ? 5.506 -0.730 2.614 1.00 91.69 104 SER A CA 1
ATOM 780 C C . SER A 1 104 ? 6.031 -2.051 2.045 1.00 91.69 104 SER A C 1
ATOM 782 O O . SER A 1 104 ? 6.998 -2.057 1.288 1.00 91.69 104 SER A O 1
ATOM 784 N N . GLU A 1 105 ? 5.391 -3.168 2.386 1.00 94.62 105 GLU A N 1
ATOM 785 C CA . GLU A 1 105 ? 5.734 -4.483 1.846 1.00 94.62 105 GLU A CA 1
ATOM 786 C C . GLU A 1 105 ? 5.433 -4.579 0.345 1.00 94.62 105 GLU A C 1
ATOM 788 O O . GLU A 1 105 ? 6.273 -5.057 -0.419 1.00 94.62 105 GLU A O 1
ATOM 793 N N . ALA A 1 106 ? 4.287 -4.056 -0.100 1.00 94.31 106 ALA A N 1
ATOM 794 C CA . ALA A 1 106 ? 3.926 -4.021 -1.512 1.00 94.31 106 ALA A CA 1
ATOM 795 C C . ALA A 1 106 ? 4.895 -3.163 -2.340 1.00 94.31 106 ALA A C 1
ATOM 797 O O . ALA A 1 106 ? 5.296 -3.573 -3.428 1.00 94.31 106 ALA A O 1
ATOM 798 N N . ASP A 1 107 ? 5.340 -2.018 -1.815 1.00 94.56 107 ASP A N 1
ATOM 799 C CA . ASP A 1 107 ? 6.360 -1.183 -2.456 1.00 94.56 107 ASP A CA 1
ATOM 800 C C . ASP A 1 107 ? 7.713 -1.900 -2.558 1.00 94.56 107 ASP A C 1
ATOM 802 O O . ASP A 1 107 ? 8.366 -1.853 -3.603 1.00 94.56 107 ASP A O 1
ATOM 806 N N . HIS A 1 108 ? 8.141 -2.583 -1.491 1.00 96.75 108 HIS A N 1
ATOM 807 C CA . HIS A 1 108 ? 9.418 -3.300 -1.464 1.00 96.75 108 HIS A CA 1
ATOM 808 C C . HIS A 1 108 ? 9.432 -4.473 -2.448 1.00 96.75 108 HIS A C 1
ATOM 810 O O . HIS A 1 108 ? 10.327 -4.567 -3.292 1.00 96.75 108 HIS A O 1
ATOM 816 N N . LEU A 1 109 ? 8.418 -5.335 -2.380 1.00 97.38 109 LEU A N 1
ATOM 817 C CA . LEU A 1 109 ? 8.269 -6.474 -3.284 1.00 97.38 109 LEU A CA 1
ATOM 818 C C . LEU A 1 109 ? 8.027 -6.015 -4.723 1.00 97.38 109 LEU A C 1
ATOM 820 O O . LEU A 1 109 ? 8.636 -6.555 -5.644 1.00 97.38 109 LEU A O 1
ATOM 824 N N . GLY A 1 110 ? 7.205 -4.985 -4.927 1.00 96.31 110 GLY A N 1
ATOM 825 C CA . GLY A 1 110 ? 6.929 -4.416 -6.242 1.00 96.31 110 GLY A CA 1
ATOM 826 C C . GLY A 1 110 ? 8.185 -3.877 -6.924 1.00 96.31 110 GLY A C 1
ATOM 827 O O . GLY A 1 110 ? 8.386 -4.124 -8.115 1.00 96.31 110 GLY A O 1
ATOM 828 N N . LEU A 1 111 ? 9.078 -3.232 -6.163 1.00 97.19 111 LEU A N 1
ATOM 829 C CA . LEU A 1 111 ? 10.379 -2.765 -6.652 1.00 97.19 111 LEU A CA 1
ATOM 830 C C . LEU A 1 111 ? 11.271 -3.929 -7.120 1.00 97.19 111 LEU A C 1
ATOM 832 O O . LEU A 1 111 ? 11.952 -3.829 -8.142 1.00 97.19 111 LEU A O 1
ATOM 836 N N . ILE A 1 112 ? 11.246 -5.052 -6.401 1.00 97.62 112 ILE A N 1
ATOM 837 C CA . ILE A 1 112 ? 11.963 -6.274 -6.789 1.00 97.62 112 ILE A CA 1
ATOM 838 C C . ILE A 1 112 ? 11.312 -6.909 -8.024 1.00 97.62 112 ILE A C 1
ATOM 840 O O . ILE A 1 112 ? 12.014 -7.310 -8.950 1.00 97.62 112 ILE A O 1
ATOM 844 N N . PHE A 1 113 ? 9.982 -6.978 -8.083 1.00 96.31 113 PHE A N 1
ATOM 845 C CA . PHE A 1 113 ? 9.261 -7.585 -9.202 1.00 96.31 113 PHE A CA 1
ATOM 846 C C . PHE A 1 113 ? 9.468 -6.830 -10.508 1.00 96.31 113 PHE A C 1
ATOM 848 O O . PHE A 1 113 ? 9.711 -7.470 -11.531 1.00 96.31 113 PHE A O 1
ATOM 855 N N . MET A 1 114 ? 9.438 -5.495 -10.486 1.00 96.31 114 MET A N 1
ATOM 856 C CA . MET A 1 114 ? 9.735 -4.716 -11.689 1.00 96.31 114 MET A CA 1
ATOM 857 C C . MET A 1 114 ? 11.186 -4.930 -12.147 1.00 96.31 114 MET A C 1
ATOM 859 O O . MET A 1 114 ? 11.419 -5.124 -13.338 1.00 96.31 114 MET A O 1
ATOM 863 N N . ALA A 1 115 ? 12.140 -5.011 -11.211 1.00 96.94 115 ALA A N 1
ATOM 864 C CA . ALA A 1 115 ? 13.537 -5.292 -11.526 1.00 96.94 115 ALA A CA 1
ATOM 865 C C . ALA A 1 115 ? 13.718 -6.681 -12.165 1.00 96.94 115 ALA A C 1
ATOM 867 O O . ALA A 1 115 ? 14.357 -6.793 -13.212 1.00 96.94 115 ALA A O 1
ATOM 868 N N . ILE A 1 116 ? 13.100 -7.722 -11.589 1.00 95.44 116 ILE A N 1
ATOM 869 C CA . ILE A 1 116 ? 13.085 -9.090 -12.143 1.00 95.44 116 ILE A CA 1
ATOM 870 C C . ILE A 1 116 ? 12.459 -9.111 -13.544 1.00 95.44 116 ILE A C 1
ATOM 872 O O . ILE A 1 116 ? 12.919 -9.848 -14.415 1.00 95.44 116 ILE A O 1
ATOM 876 N N . ALA A 1 117 ? 11.425 -8.301 -13.769 1.00 94.19 117 ALA A N 1
ATOM 877 C CA . ALA A 1 117 ? 10.763 -8.162 -15.062 1.00 94.19 117 ALA A CA 1
ATOM 878 C C . ALA A 1 117 ? 11.572 -7.340 -16.088 1.00 94.19 117 ALA A C 1
ATOM 880 O O . ALA A 1 117 ? 11.110 -7.172 -17.214 1.00 94.19 117 ALA A O 1
ATOM 881 N N . GLY A 1 118 ? 12.766 -6.852 -15.730 1.00 95.94 118 GLY A N 1
ATOM 882 C CA . GLY A 1 118 ? 13.650 -6.105 -16.627 1.00 95.94 118 GLY A CA 1
ATOM 883 C C . GLY A 1 118 ? 13.341 -4.609 -16.731 1.00 95.94 118 GLY A C 1
ATOM 884 O O . GLY A 1 118 ? 13.908 -3.945 -17.596 1.00 95.94 118 GLY A O 1
ATOM 885 N N . TYR A 1 119 ? 12.485 -4.072 -15.856 1.00 96.69 119 TYR A N 1
ATOM 886 C CA . TYR A 1 119 ? 12.180 -2.641 -15.750 1.00 96.69 119 TYR A CA 1
ATOM 887 C C . TYR A 1 119 ? 13.107 -1.956 -14.740 1.00 96.69 119 TYR A C 1
ATOM 889 O O . TYR A 1 119 ? 13.458 -2.547 -13.720 1.00 96.69 119 TYR A O 1
ATOM 897 N N . ASP A 1 120 ? 13.508 -0.711 -15.013 1.00 97.06 120 ASP A N 1
ATOM 898 C CA . ASP A 1 120 ? 14.466 0.024 -14.180 1.00 97.06 120 ASP A CA 1
ATOM 899 C C . ASP A 1 120 ? 13.823 0.434 -12.845 1.00 97.06 120 ASP A C 1
ATOM 901 O O . ASP A 1 120 ? 12.986 1.352 -12.833 1.00 97.06 120 ASP A O 1
ATOM 905 N N . PRO A 1 121 ? 14.228 -0.172 -11.707 1.00 97.00 121 PRO A N 1
ATOM 906 C CA . PRO A 1 121 ? 13.638 0.124 -10.405 1.00 97.00 121 PRO A CA 1
ATOM 907 C C . PRO A 1 121 ? 13.835 1.585 -9.983 1.00 97.00 121 PRO A C 1
ATOM 909 O O . PRO A 1 121 ? 13.036 2.117 -9.213 1.00 97.00 121 PRO A O 1
ATOM 912 N N . GLN A 1 122 ? 14.835 2.289 -10.525 1.00 96.00 122 GLN A N 1
ATOM 913 C CA . GLN A 1 122 ? 15.053 3.707 -10.220 1.00 96.00 122 GLN A CA 1
ATOM 914 C C . GLN A 1 122 ? 13.879 4.585 -10.672 1.00 96.00 122 GLN A C 1
ATOM 916 O O . GLN A 1 122 ? 13.604 5.615 -10.050 1.00 96.00 122 GLN A O 1
ATOM 921 N N . GLY A 1 123 ? 13.132 4.155 -11.695 1.00 95.06 123 GLY A N 1
ATOM 922 C CA . GLY A 1 123 ? 11.935 4.854 -12.157 1.00 95.06 123 GLY A CA 1
ATOM 923 C C . GLY A 1 123 ? 10.804 4.909 -11.128 1.00 95.06 123 GLY A C 1
ATOM 924 O O . GLY A 1 123 ? 9.962 5.804 -11.219 1.00 95.06 123 GLY A O 1
ATOM 925 N N . ALA A 1 124 ? 10.806 4.032 -10.115 1.00 94.81 124 ALA A N 1
ATOM 926 C CA . ALA A 1 124 ? 9.824 4.055 -9.031 1.00 94.81 124 ALA A CA 1
ATOM 927 C C . ALA A 1 124 ? 9.851 5.376 -8.252 1.00 94.81 124 ALA A C 1
ATOM 929 O O . ALA A 1 124 ? 8.800 5.932 -7.939 1.00 94.81 124 ALA A O 1
ATOM 930 N N . VAL A 1 125 ? 11.041 5.930 -7.998 1.00 93.69 125 VAL A N 1
ATOM 931 C CA . VAL A 1 125 ? 11.179 7.216 -7.296 1.00 93.69 125 VAL A CA 1
ATOM 932 C C . VAL A 1 125 ? 10.550 8.341 -8.116 1.00 93.69 125 VAL A C 1
ATOM 934 O O . VAL A 1 125 ? 9.761 9.124 -7.592 1.00 93.69 125 VAL A O 1
ATOM 937 N N . SER A 1 126 ? 10.852 8.398 -9.415 1.00 93.19 126 SER A N 1
ATOM 938 C CA . SER A 1 126 ? 10.285 9.408 -10.312 1.00 93.19 126 SER A CA 1
ATOM 939 C C . SER A 1 126 ? 8.773 9.260 -10.471 1.00 93.19 126 SER A C 1
ATOM 941 O O . SER A 1 126 ? 8.069 10.266 -10.519 1.00 93.19 126 SER A O 1
ATOM 943 N N . PHE A 1 127 ? 8.257 8.030 -10.523 1.00 93.00 127 PHE A N 1
ATOM 944 C CA . PHE A 1 127 ? 6.819 7.773 -10.544 1.00 93.00 127 PHE A CA 1
ATOM 945 C C . PHE A 1 127 ? 6.129 8.343 -9.300 1.00 93.00 127 PHE A C 1
ATOM 947 O O . PHE A 1 127 ? 5.173 9.106 -9.430 1.00 93.00 127 PHE A O 1
ATOM 954 N N . TRP A 1 128 ? 6.642 8.052 -8.103 1.00 89.75 128 TRP A N 1
ATOM 955 C CA . TRP A 1 128 ? 6.039 8.538 -6.859 1.00 89.75 128 TRP A CA 1
ATOM 956 C C . TRP A 1 128 ? 6.159 10.053 -6.678 1.00 89.75 128 TRP A C 1
ATOM 958 O O . TRP A 1 128 ? 5.237 10.682 -6.168 1.00 89.75 128 TRP A O 1
ATOM 968 N N . GLN A 1 129 ? 7.218 10.679 -7.196 1.00 89.69 129 GLN A N 1
ATOM 969 C CA . GLN A 1 129 ? 7.292 12.143 -7.288 1.00 89.69 129 GLN A CA 1
ATOM 970 C C . GLN A 1 129 ? 6.177 12.727 -8.173 1.00 89.69 129 GLN A C 1
ATOM 972 O O . GLN A 1 129 ? 5.569 13.737 -7.816 1.00 89.69 129 GLN A O 1
ATOM 977 N N . ARG A 1 130 ? 5.871 12.092 -9.315 1.00 89.50 130 ARG A N 1
ATOM 978 C CA . ARG A 1 130 ? 4.755 12.508 -10.185 1.00 89.50 130 ARG A CA 1
ATOM 979 C C . ARG A 1 130 ? 3.400 12.275 -9.529 1.00 89.50 130 ARG A C 1
ATOM 981 O O . ARG A 1 130 ? 2.523 13.125 -9.658 1.00 89.50 130 ARG A O 1
ATOM 988 N N . MET A 1 131 ? 3.237 11.156 -8.827 1.00 85.31 131 MET A N 1
ATOM 989 C CA . MET A 1 131 ? 2.020 10.852 -8.076 1.00 85.31 131 MET A CA 1
ATOM 990 C C . MET A 1 131 ? 1.759 11.911 -6.997 1.00 85.31 131 MET A C 1
ATOM 992 O O . MET A 1 131 ? 0.655 12.448 -6.921 1.00 85.31 131 MET A O 1
ATOM 996 N N . SER A 1 132 ? 2.800 12.292 -6.252 1.00 82.38 132 SER A N 1
ATOM 997 C CA . SER A 1 132 ? 2.742 13.367 -5.258 1.00 82.38 132 SER A CA 1
ATOM 998 C C . SER A 1 132 ? 2.329 14.705 -5.870 1.00 82.38 132 SER A C 1
ATOM 1000 O O . SER A 1 132 ? 1.413 15.376 -5.392 1.00 82.38 132 SER A O 1
ATOM 1002 N N . ALA A 1 133 ? 2.929 15.067 -7.008 1.00 82.94 133 ALA A N 1
ATOM 1003 C CA . ALA A 1 133 ? 2.560 16.282 -7.729 1.00 82.94 133 ALA A CA 1
ATOM 1004 C C . ALA A 1 133 ? 1.092 16.252 -8.201 1.00 82.94 133 ALA A C 1
ATOM 1006 O O . ALA A 1 133 ? 0.390 17.258 -8.091 1.00 82.94 133 ALA A O 1
ATOM 1007 N N . ALA A 1 134 ? 0.604 15.098 -8.668 1.00 77.38 134 ALA A N 1
ATOM 1008 C CA . ALA A 1 134 ? -0.782 14.912 -9.097 1.00 77.38 134 ALA A CA 1
ATOM 1009 C C . ALA A 1 134 ? -1.796 14.969 -7.937 1.00 77.38 134 ALA A C 1
ATOM 1011 O O . ALA A 1 134 ? -2.960 15.301 -8.161 1.00 77.38 134 ALA A O 1
ATOM 1012 N N . ALA A 1 135 ? -1.367 14.694 -6.702 1.00 68.00 135 ALA A N 1
ATOM 1013 C CA . ALA A 1 135 ? -2.212 14.733 -5.509 1.00 68.00 135 ALA A CA 1
ATOM 1014 C C . ALA A 1 135 ? -2.533 16.159 -5.012 1.00 68.00 135 ALA A C 1
ATOM 1016 O O . ALA A 1 135 ? -3.382 16.319 -4.141 1.00 68.00 135 ALA A O 1
ATOM 1017 N N . SER A 1 136 ? -1.917 17.197 -5.589 1.00 57.84 136 SER A N 1
ATOM 1018 C CA . SER A 1 136 ? -2.059 18.609 -5.179 1.00 57.84 136 SER A CA 1
ATOM 1019 C C . SER A 1 136 ? -3.421 19.261 -5.529 1.00 57.84 136 SER A C 1
ATOM 1021 O O . SER A 1 136 ? -3.551 20.483 -5.460 1.00 57.84 136 SER A O 1
ATOM 1023 N N . GLY A 1 137 ? -4.426 18.479 -5.946 1.00 57.16 137 GLY A N 1
ATOM 1024 C CA . GLY A 1 137 ? -5.794 18.932 -6.257 1.00 57.16 137 GLY A CA 1
ATOM 1025 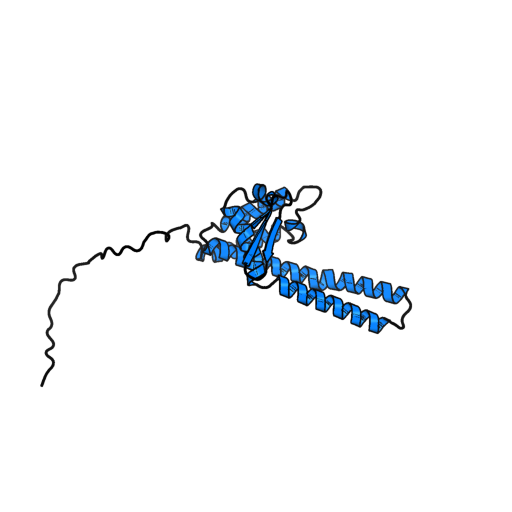C C . GLY A 1 137 ? -6.792 18.748 -5.098 1.00 57.16 137 GLY A C 1
ATOM 1026 O O . GLY A 1 137 ? -6.455 18.206 -4.054 1.00 57.16 137 GLY A O 1
ATOM 1027 N N . GLU A 1 138 ? -8.055 19.167 -5.276 1.00 49.31 138 GLU A N 1
ATOM 1028 C CA . GLU A 1 138 ? -9.099 19.155 -4.220 1.00 49.31 138 GLU A CA 1
ATOM 1029 C C . GLU A 1 138 ? -9.488 17.759 -3.687 1.00 49.31 138 GLU A C 1
ATOM 1031 O O . GLU A 1 138 ? -10.142 17.656 -2.648 1.00 49.31 138 GLU A O 1
ATOM 1036 N N . LYS A 1 139 ? -9.096 16.675 -4.369 1.00 55.38 139 LYS A N 1
ATOM 1037 C CA . LYS A 1 139 ? -9.239 15.294 -3.891 1.00 55.38 139 LYS A CA 1
ATOM 1038 C C . LYS A 1 139 ? -7.991 14.496 -4.269 1.00 55.38 139 LYS A C 1
ATOM 1040 O O . LYS A 1 139 ? -7.670 14.457 -5.459 1.00 55.38 139 LYS A O 1
ATOM 1045 N N . PRO A 1 140 ? -7.315 13.835 -3.311 1.00 57.84 140 PRO A N 1
ATOM 1046 C CA . PRO A 1 140 ? -6.262 12.891 -3.650 1.00 57.84 140 PRO A CA 1
ATOM 1047 C C . PRO A 1 140 ? -6.843 11.809 -4.576 1.00 57.84 140 PRO A C 1
ATOM 1049 O O . PRO A 1 140 ? -7.991 11.402 -4.373 1.00 57.84 140 PRO A O 1
ATOM 1052 N N . PRO A 1 141 ? -6.085 11.322 -5.575 1.00 59.88 141 PRO A N 1
ATOM 1053 C CA . PRO A 1 141 ? -6.411 10.093 -6.293 1.00 59.88 141 PRO A CA 1
ATOM 1054 C C . PRO A 1 141 ? -6.924 8.987 -5.362 1.00 59.88 141 PRO A C 1
ATOM 1056 O O . PRO A 1 141 ? -6.463 8.885 -4.227 1.00 59.88 141 PRO A O 1
ATOM 1059 N N . GLU A 1 142 ? -7.824 8.115 -5.827 1.00 58.31 142 GLU A N 1
ATOM 1060 C CA . GLU A 1 142 ? -8.241 6.942 -5.033 1.00 58.31 142 GLU A CA 1
ATOM 1061 C C . GLU A 1 142 ? -7.013 6.106 -4.639 1.00 58.31 142 GLU A C 1
ATOM 1063 O O . GLU A 1 142 ? -6.848 5.762 -3.475 1.00 58.31 142 GLU A O 1
ATOM 1068 N N . PHE A 1 143 ? -6.074 5.942 -5.578 1.00 62.84 143 PHE A N 1
ATOM 1069 C CA . PHE A 1 143 ? -4.766 5.331 -5.343 1.00 62.84 143 PHE A CA 1
ATOM 1070 C C . PHE A 1 143 ? -3.923 6.052 -4.272 1.00 62.84 143 PHE A C 1
ATOM 1072 O O . PHE A 1 143 ? -3.117 5.437 -3.601 1.00 62.84 143 PHE A O 1
ATOM 1079 N N . MET A 1 144 ? -4.103 7.353 -4.047 1.00 58.34 144 MET A N 1
ATOM 1080 C CA . MET A 1 144 ? -3.441 8.074 -2.945 1.00 58.34 144 MET A CA 1
ATOM 1081 C C . MET A 1 144 ? -4.233 7.992 -1.636 1.00 58.34 144 MET A C 1
ATOM 1083 O O . MET A 1 144 ? -3.663 8.069 -0.549 1.00 58.34 144 MET A O 1
ATOM 1087 N N . SER A 1 145 ? -5.552 7.826 -1.735 1.00 58.47 145 SER A N 1
ATOM 1088 C CA . SER A 1 145 ? -6.462 7.711 -0.593 1.00 58.47 145 SER A CA 1
ATOM 1089 C C . SER A 1 145 ? -6.338 6.348 0.089 1.00 58.47 145 SER A C 1
ATOM 1091 O O . SER A 1 145 ? -6.449 6.269 1.313 1.00 58.47 145 SER A O 1
ATOM 1093 N N . THR A 1 146 ? -6.042 5.290 -0.671 1.00 58.69 146 THR A N 1
ATOM 1094 C CA . THR A 1 146 ? -5.767 3.955 -0.124 1.00 58.69 146 THR A CA 1
ATOM 1095 C C . THR A 1 146 ? -4.281 3.706 0.195 1.00 58.69 146 THR A C 1
ATOM 1097 O O . THR A 1 146 ? -3.998 2.783 0.956 1.00 58.69 146 THR A O 1
ATOM 1100 N N . HIS A 1 147 ? -3.341 4.555 -0.268 1.00 60.72 147 HIS A N 1
ATOM 1101 C CA . HIS A 1 147 ? -1.882 4.348 -0.135 1.00 60.72 147 HIS A CA 1
ATOM 1102 C C . HIS A 1 147 ? -1.123 5.615 0.371 1.00 60.72 147 HIS A C 1
ATOM 1104 O O . HIS A 1 147 ? -0.652 6.413 -0.442 1.00 60.72 147 HIS A O 1
ATOM 1110 N N . PRO A 1 148 ? -0.938 5.826 1.694 1.00 61.75 148 PRO A N 1
ATOM 1111 C CA . PRO A 1 148 ? -0.484 7.117 2.244 1.00 61.75 148 PRO A CA 1
ATOM 1112 C C . PRO A 1 148 ? 1.044 7.413 2.265 1.00 61.75 148 PRO A C 1
ATOM 1114 O O . PRO A 1 148 ? 1.871 6.543 2.520 1.00 61.75 148 PRO A O 1
ATOM 1117 N N . SER A 1 149 ? 1.340 8.721 2.155 1.00 57.62 149 SER A N 1
ATOM 1118 C CA . SER A 1 149 ? 2.594 9.518 2.260 1.00 57.62 149 SER A CA 1
ATOM 1119 C C . SER A 1 149 ? 3.734 9.237 1.270 1.00 57.62 149 SER A C 1
ATOM 1121 O O . SER A 1 149 ? 4.439 8.231 1.367 1.00 57.62 149 SER A O 1
ATOM 1123 N N . ASP A 1 150 ? 3.988 10.214 0.399 1.00 65.06 150 ASP 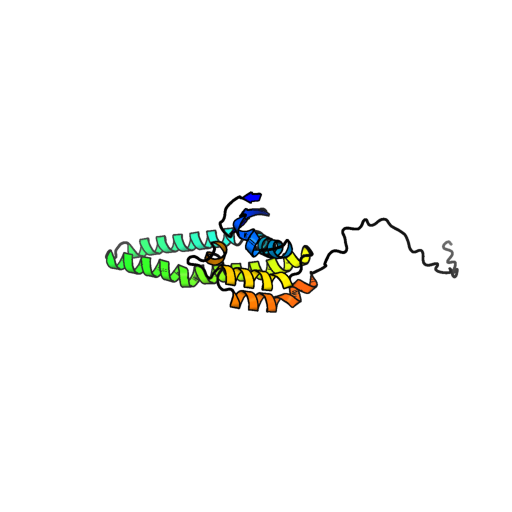A N 1
ATOM 1124 C CA . ASP A 1 150 ? 4.998 10.147 -0.657 1.00 65.06 150 ASP A CA 1
ATOM 1125 C C . ASP A 1 150 ? 6.437 10.229 -0.129 1.00 65.06 150 ASP A C 1
ATOM 1127 O O . ASP A 1 150 ? 7.315 9.548 -0.652 1.00 65.06 150 ASP A O 1
ATOM 1131 N N . GLU A 1 151 ? 6.720 10.995 0.931 1.00 75.94 151 GLU A N 1
ATOM 1132 C CA . GLU A 1 151 ? 8.105 11.212 1.382 1.00 75.94 151 GLU A CA 1
ATOM 1133 C C . GLU A 1 151 ? 8.709 9.980 2.063 1.00 75.94 151 GLU A C 1
ATOM 1135 O O . GLU A 1 151 ? 9.853 9.603 1.790 1.00 75.94 151 GLU A O 1
ATOM 1140 N N . THR A 1 152 ? 7.939 9.328 2.940 1.00 82.62 152 THR A N 1
ATOM 1141 C CA . THR A 1 152 ? 8.381 8.098 3.621 1.00 82.62 152 THR A CA 1
ATOM 1142 C C . THR A 1 152 ? 8.542 6.974 2.604 1.00 82.62 152 THR A C 1
ATOM 1144 O O . THR A 1 152 ? 9.522 6.230 2.647 1.00 82.62 152 THR A O 1
ATOM 1147 N N . ARG A 1 153 ? 7.618 6.900 1.641 1.00 86.81 153 ARG A N 1
ATOM 1148 C CA . ARG A 1 153 ? 7.672 5.953 0.531 1.00 86.81 153 ARG A CA 1
ATOM 1149 C C . ARG A 1 153 ? 8.909 6.166 -0.332 1.00 86.81 153 ARG A C 1
ATOM 1151 O O . ARG A 1 153 ? 9.666 5.223 -0.533 1.00 86.81 153 ARG A O 1
ATOM 1158 N N . ILE A 1 154 ? 9.180 7.396 -0.767 1.00 89.00 154 ILE A N 1
ATOM 1159 C CA . ILE A 1 154 ? 10.390 7.729 -1.533 1.00 89.00 154 ILE A CA 1
ATOM 1160 C C . ILE A 1 154 ? 11.653 7.358 -0.745 1.00 89.00 154 ILE A C 1
ATOM 1162 O O . ILE A 1 154 ? 12.562 6.745 -1.306 1.00 89.00 154 ILE A O 1
ATOM 1166 N N . SER A 1 155 ? 11.704 7.667 0.555 1.00 91.31 155 SER A N 1
ATOM 1167 C CA . SER A 1 155 ? 12.839 7.302 1.412 1.00 91.31 155 SER A CA 1
ATOM 1168 C C . SER A 1 155 ? 13.041 5.784 1.501 1.00 91.31 155 SER A C 1
ATOM 1170 O O . SER A 1 155 ? 14.165 5.296 1.362 1.00 91.31 155 SER A O 1
ATOM 1172 N N . ASN A 1 156 ? 11.959 5.022 1.669 1.00 93.19 156 ASN A N 1
ATOM 1173 C CA . ASN A 1 156 ? 12.005 3.563 1.696 1.00 93.19 156 ASN A CA 1
ATOM 1174 C C . ASN A 1 156 ? 12.448 2.977 0.348 1.00 93.19 156 ASN A C 1
ATOM 1176 O O . ASN A 1 156 ? 13.336 2.128 0.318 1.00 93.19 156 ASN A O 1
ATOM 1180 N N . LEU A 1 157 ? 11.914 3.476 -0.771 1.00 94.38 157 LEU A N 1
ATOM 1181 C CA . LEU A 1 157 ? 12.318 3.051 -2.114 1.00 94.38 157 LEU A CA 1
ATOM 1182 C C . LEU A 1 157 ? 13.813 3.281 -2.347 1.00 94.38 157 LEU A C 1
ATOM 1184 O O . LEU A 1 157 ? 14.503 2.396 -2.844 1.00 94.38 157 LEU A O 1
ATOM 1188 N N . GLN A 1 158 ? 14.343 4.435 -1.933 1.00 95.31 158 GLN A N 1
ATOM 1189 C CA . GLN A 1 158 ? 15.780 4.716 -2.000 1.00 95.31 158 GLN A CA 1
ATOM 1190 C C . GLN A 1 158 ? 16.599 3.752 -1.134 1.00 95.31 158 GLN A C 1
ATOM 1192 O O . GLN A 1 158 ? 17.662 3.296 -1.556 1.00 95.31 158 GLN A O 1
ATOM 1197 N N . LYS A 1 159 ? 16.101 3.408 0.059 1.00 96.81 159 LYS A N 1
ATOM 1198 C CA . LYS A 1 159 ? 16.734 2.437 0.961 1.00 96.81 159 LYS A CA 1
ATOM 1199 C C . LYS A 1 159 ? 16.756 1.020 0.376 1.00 96.81 159 LYS A C 1
ATOM 1201 O O . LYS A 1 159 ? 17.751 0.320 0.558 1.00 96.81 159 LYS A O 1
ATOM 1206 N N . TRP A 1 160 ? 15.696 0.595 -0.310 1.00 97.62 160 TRP A N 1
ATOM 1207 C CA . TRP A 1 160 ? 15.584 -0.736 -0.924 1.00 97.62 160 TRP A CA 1
ATOM 1208 C C . TRP A 1 160 ? 16.206 -0.823 -2.322 1.00 97.62 160 TRP A C 1
ATOM 1210 O O . TRP A 1 160 ? 16.490 -1.918 -2.804 1.00 97.62 160 TRP A O 1
ATOM 1220 N N . MET A 1 161 ? 16.486 0.316 -2.959 1.00 97.56 161 MET A N 1
ATOM 1221 C CA . MET A 1 161 ? 17.065 0.387 -4.302 1.00 97.56 161 MET A CA 1
ATOM 1222 C C . MET A 1 161 ? 18.301 -0.510 -4.501 1.00 97.56 161 MET A C 1
ATOM 1224 O O . MET A 1 161 ? 18.346 -1.230 -5.501 1.00 97.56 161 MET A O 1
ATOM 1228 N N . PRO A 1 162 ? 19.290 -0.554 -3.577 1.00 97.94 162 PRO A N 1
ATOM 1229 C CA . PRO A 1 162 ? 20.466 -1.407 -3.752 1.00 97.94 162 PRO A CA 1
ATOM 1230 C C . PRO A 1 162 ? 20.143 -2.903 -3.792 1.00 97.94 162 PRO A C 1
ATOM 1232 O O . PRO A 1 162 ? 20.922 -3.682 -4.333 1.00 97.94 162 PRO A O 1
ATOM 1235 N N . GLU A 1 163 ? 19.033 -3.328 -3.189 1.00 98.00 163 GLU A N 1
ATOM 1236 C CA . GLU A 1 163 ? 18.561 -4.706 -3.267 1.00 98.00 163 GLU A CA 1
ATOM 1237 C C . GLU A 1 163 ? 17.890 -4.978 -4.610 1.00 98.00 163 GLU A C 1
ATOM 1239 O O . GLU A 1 163 ? 18.293 -5.913 -5.298 1.00 98.00 163 GLU A O 1
ATOM 1244 N N . ALA A 1 164 ? 16.936 -4.137 -5.015 1.00 97.12 164 ALA A N 1
ATOM 1245 C CA . ALA A 1 164 ? 16.222 -4.297 -6.280 1.00 97.12 164 ALA A CA 1
ATOM 1246 C C . ALA A 1 164 ? 17.174 -4.315 -7.487 1.00 97.12 164 ALA A C 1
ATOM 1248 O O . ALA A 1 164 ? 17.051 -5.166 -8.368 1.00 97.12 164 ALA A O 1
ATOM 1249 N N . LEU A 1 165 ? 18.199 -3.455 -7.485 1.00 96.81 165 LEU A N 1
ATOM 1250 C CA . LEU A 1 165 ? 19.212 -3.402 -8.543 1.00 96.81 165 LEU A CA 1
ATOM 1251 C C . LEU A 1 165 ? 20.008 -4.707 -8.714 1.00 96.81 165 LEU A C 1
ATOM 1253 O O . LEU A 1 165 ? 20.560 -4.931 -9.787 1.00 96.81 165 LEU A O 1
ATOM 1257 N N . LYS A 1 166 ? 20.053 -5.597 -7.711 1.00 96.94 166 LYS A N 1
ATOM 1258 C CA . LYS A 1 166 ? 20.684 -6.924 -7.858 1.00 96.94 166 LYS A CA 1
ATOM 1259 C C . LYS A 1 166 ? 19.911 -7.835 -8.809 1.00 96.94 166 LYS A C 1
ATOM 1261 O O . LYS A 1 166 ? 20.511 -8.724 -9.403 1.00 96.94 166 LYS A O 1
ATOM 1266 N N . TYR A 1 167 ? 18.602 -7.623 -8.913 1.00 95.38 167 TYR A N 1
ATOM 1267 C CA . TYR A 1 167 ? 17.695 -8.394 -9.761 1.00 95.38 167 TYR A CA 1
ATOM 1268 C C . TYR A 1 167 ? 17.438 -7.721 -11.110 1.00 95.38 167 TYR A C 1
ATOM 1270 O O . TYR A 1 167 ? 16.867 -8.344 -12.001 1.00 95.38 167 TYR A O 1
ATOM 1278 N N . TYR A 1 168 ? 17.847 -6.458 -11.260 1.00 96.00 168 TYR A N 1
ATOM 1279 C CA . TYR A 1 168 ? 17.632 -5.700 -12.480 1.00 96.00 168 TYR A CA 1
ATOM 1280 C C . TYR A 1 168 ? 18.581 -6.156 -13.585 1.00 96.00 168 TYR A C 1
ATOM 1282 O O . TYR A 1 168 ? 19.804 -5.991 -13.520 1.00 96.00 168 TYR A O 1
ATOM 1290 N N . HIS A 1 169 ? 17.988 -6.713 -14.633 1.00 91.38 169 HIS A N 1
ATOM 1291 C CA . HIS A 1 169 ? 18.680 -7.123 -15.843 1.00 91.38 169 HIS A CA 1
ATOM 1292 C C . HIS A 1 169 ? 17.951 -6.510 -17.047 1.00 91.38 169 HIS A C 1
ATOM 1294 O O . HIS A 1 169 ? 17.045 -7.154 -17.581 1.00 91.38 169 HIS A O 1
ATOM 1300 N N . PRO A 1 170 ? 18.306 -5.273 -17.465 1.00 77.56 170 PRO A N 1
ATOM 1301 C CA . PRO A 1 170 ? 17.750 -4.681 -18.680 1.00 77.56 170 PRO A CA 1
ATOM 1302 C C . PRO A 1 170 ? 18.061 -5.631 -19.828 1.00 77.56 170 PRO A C 1
ATOM 1304 O O . PRO A 1 170 ? 19.198 -6.087 -19.939 1.00 77.56 170 PRO A O 1
ATOM 1307 N N . GLU A 1 171 ? 17.043 -6.005 -20.596 1.00 68.88 171 GLU A N 1
ATOM 1308 C CA . GLU A 1 171 ? 17.046 -7.226 -21.396 1.00 68.88 171 GLU A CA 1
ATOM 1309 C C . GLU A 1 171 ? 18.394 -7.654 -21.994 1.00 68.88 171 GLU A C 1
ATOM 1311 O O . GLU A 1 171 ? 19.018 -6.984 -22.819 1.00 68.88 171 GLU A O 1
ATOM 1316 N N . GLY A 1 172 ? 18.747 -8.886 -21.638 1.00 45.62 172 GLY A N 1
ATOM 1317 C CA . GLY A 1 172 ? 19.695 -9.732 -22.336 1.00 45.62 172 GLY A CA 1
ATOM 1318 C C . GLY A 1 172 ? 19.319 -11.204 -22.178 1.00 45.62 172 GLY A C 1
ATOM 1319 O O . GLY A 1 172 ? 20.169 -11.975 -21.749 1.00 45.62 172 GLY A O 1
ATOM 1320 N N . ASN A 1 173 ? 18.066 -11.611 -22.470 1.00 44.69 173 ASN A N 1
ATOM 1321 C CA . ASN A 1 173 ? 17.748 -13.034 -22.718 1.00 44.69 173 ASN A CA 1
ATOM 1322 C C . ASN A 1 173 ? 16.411 -13.346 -23.443 1.00 44.69 173 ASN A C 1
ATOM 1324 O O . ASN A 1 173 ? 15.763 -14.345 -23.145 1.00 44.69 173 ASN A O 1
ATOM 1328 N N . GLY A 1 174 ? 16.028 -12.553 -24.451 1.00 42.97 174 GLY A N 1
ATOM 1329 C CA . GLY A 1 174 ? 15.069 -12.963 -25.498 1.00 42.97 174 GLY A CA 1
ATOM 1330 C C . GLY A 1 174 ? 15.731 -13.611 -26.731 1.00 42.97 174 GLY A C 1
ATOM 1331 O O . GLY A 1 174 ? 15.072 -13.920 -27.721 1.00 42.97 174 GLY A O 1
ATOM 1332 N N . GLY A 1 175 ? 17.055 -13.806 -26.706 1.00 37.06 175 GLY A N 1
ATOM 1333 C CA . GLY A 1 175 ? 17.835 -14.353 -27.814 1.00 37.06 175 GLY A CA 1
ATOM 1334 C C . GLY A 1 175 ? 17.956 -15.873 -27.751 1.00 37.06 175 GLY A C 1
ATOM 1335 O O . GLY A 1 175 ? 18.719 -16.411 -26.955 1.00 37.06 175 GLY A O 1
ATOM 1336 N N . ASN A 1 176 ? 17.220 -16.550 -28.630 1.00 36.66 176 ASN A N 1
ATOM 1337 C CA . ASN A 1 176 ? 17.456 -17.901 -29.142 1.00 36.66 176 ASN A CA 1
ATOM 1338 C C . ASN A 1 176 ? 18.846 -18.489 -28.787 1.00 36.66 176 ASN A C 1
ATOM 1340 O O . ASN A 1 176 ? 19.860 -18.115 -29.382 1.00 36.66 176 ASN A O 1
ATOM 1344 N N . LYS A 1 177 ? 18.906 -19.461 -27.864 1.00 42.88 177 LYS A N 1
ATOM 1345 C CA . LYS A 1 177 ? 20.092 -20.314 -27.683 1.00 42.88 177 LYS A CA 1
ATOM 1346 C C . LYS A 1 177 ? 20.219 -21.276 -28.871 1.00 42.88 177 LYS A C 1
ATOM 1348 O O . LYS A 1 177 ? 20.049 -22.483 -28.725 1.00 42.88 177 LYS A O 1
ATOM 1353 N N . SER A 1 178 ? 20.571 -20.763 -30.050 1.00 38.22 178 SER A N 1
ATOM 1354 C CA . SER A 1 178 ? 21.167 -21.596 -31.092 1.00 38.22 178 SER A CA 1
ATOM 1355 C C . SER A 1 178 ? 22.623 -21.834 -30.709 1.00 38.22 178 SER A C 1
ATOM 1357 O O . SER A 1 178 ? 23.449 -20.918 -30.752 1.00 38.22 178 SER A O 1
ATOM 1359 N N . GLY A 1 179 ? 22.935 -23.058 -30.291 1.00 46.56 179 GLY A N 1
ATOM 1360 C CA . GLY A 1 179 ? 24.298 -23.478 -30.015 1.00 46.56 179 GLY A CA 1
ATOM 1361 C C . GLY A 1 179 ? 25.212 -23.218 -31.213 1.00 46.56 179 GLY A C 1
ATOM 1362 O O . GLY A 1 179 ? 25.075 -23.838 -32.263 1.00 46.56 179 GLY A O 1
ATOM 1363 N N . LYS A 1 180 ? 26.194 -22.336 -31.035 1.00 36.56 180 LYS A N 1
ATOM 1364 C CA . LYS A 1 180 ? 27.456 -22.401 -31.770 1.00 36.56 180 LYS A CA 1
ATOM 1365 C C . LYS A 1 180 ? 28.545 -22.706 -30.759 1.00 36.56 180 LYS A C 1
ATOM 1367 O O . LYS A 1 180 ? 28.969 -21.850 -29.989 1.00 36.56 180 LYS A O 1
ATOM 1372 N N . GLY A 1 181 ? 28.945 -23.975 -30.747 1.00 37.03 181 GLY A N 1
ATOM 1373 C CA . GLY A 1 181 ? 30.095 -24.450 -30.002 1.00 37.03 181 GLY A CA 1
ATOM 1374 C C . GLY A 1 181 ? 31.347 -23.691 -30.429 1.00 37.03 181 GLY A C 1
ATOM 1375 O O . GLY A 1 181 ? 31.807 -23.811 -31.562 1.00 37.03 181 GLY A O 1
ATOM 1376 N N . SER A 1 182 ? 31.911 -22.929 -29.498 1.00 37.00 182 SER A N 1
ATOM 1377 C CA . SER A 1 182 ? 33.296 -22.477 -29.561 1.00 37.00 182 SER A CA 1
ATOM 1378 C C . SER A 1 182 ? 34.176 -23.645 -29.110 1.00 37.00 182 SER A C 1
ATOM 1380 O O . SER A 1 182 ? 34.451 -23.840 -27.925 1.00 37.00 182 SER A O 1
ATOM 1382 N N . GLY A 1 183 ? 34.539 -24.496 -30.071 1.00 34.59 183 GLY A N 1
ATOM 1383 C CA . GLY A 1 183 ? 35.507 -25.570 -29.886 1.00 34.59 183 GLY A CA 1
ATOM 1384 C C . GLY A 1 183 ? 36.904 -24.988 -29.696 1.00 34.59 183 GLY A C 1
ATOM 1385 O O . GLY A 1 183 ? 37.629 -24.747 -30.660 1.00 34.59 183 GLY A O 1
ATOM 1386 N N . THR A 1 184 ? 37.301 -24.785 -28.444 1.00 38.16 184 THR A N 1
ATOM 1387 C CA . THR A 1 184 ? 38.705 -24.578 -28.087 1.00 38.16 184 THR A CA 1
ATOM 1388 C C . THR A 1 184 ? 39.447 -25.906 -28.259 1.00 38.16 184 THR A C 1
ATOM 1390 O O . THR A 1 184 ? 39.206 -26.884 -27.552 1.00 38.16 184 THR A O 1
ATOM 1393 N N . LYS A 1 185 ? 40.346 -25.960 -29.250 1.00 35.84 185 LYS A N 1
ATOM 1394 C CA . LYS A 1 185 ? 41.267 -27.082 -29.483 1.00 35.84 185 LYS A CA 1
ATOM 1395 C C . LYS A 1 185 ? 42.136 -27.306 -28.237 1.00 35.84 185 LYS A C 1
ATOM 1397 O O . LYS A 1 185 ? 43.149 -26.632 -28.064 1.00 35.84 185 LYS A O 1
ATOM 1402 N N . LYS A 1 186 ? 41.797 -28.292 -27.403 1.00 38.09 186 LYS A N 1
ATOM 1403 C CA . LYS A 1 186 ? 42.762 -28.908 -26.481 1.00 38.09 186 LYS A CA 1
ATOM 1404 C C . LYS A 1 186 ? 43.612 -29.902 -27.274 1.00 38.09 186 LYS A C 1
ATOM 1406 O O . LYS A 1 186 ? 43.101 -30.898 -27.777 1.00 38.09 186 LYS A O 1
ATOM 1411 N N . LYS A 1 187 ? 44.910 -29.607 -27.412 1.00 39.25 187 LYS A N 1
ATOM 1412 C CA . LYS A 1 187 ? 45.917 -30.568 -27.884 1.00 39.25 187 LYS A CA 1
ATOM 1413 C C . LYS A 1 187 ? 45.947 -31.743 -26.903 1.00 39.25 187 LYS A C 1
ATOM 1415 O O . LYS A 1 187 ? 46.225 -31.546 -25.723 1.00 39.25 187 LYS A O 1
ATOM 1420 N N . GLY A 1 188 ? 45.623 -32.934 -27.396 1.00 32.44 188 GLY A N 1
ATOM 1421 C CA . GLY A 1 188 ? 45.743 -34.177 -26.647 1.00 32.44 188 GLY A CA 1
ATOM 1422 C C . GLY A 1 188 ? 47.209 -34.514 -26.387 1.00 32.44 188 GLY A C 1
ATOM 1423 O O . GLY A 1 188 ? 48.019 -34.507 -27.312 1.00 32.44 188 GLY A O 1
ATOM 1424 N N . SER A 1 189 ? 47.525 -34.813 -25.130 1.00 38.53 189 SER A N 1
ATOM 1425 C CA . SER A 1 189 ? 48.666 -35.645 -24.762 1.00 38.53 189 SER A CA 1
ATOM 1426 C C . SER A 1 189 ? 48.090 -36.982 -24.314 1.00 38.53 189 SER A C 1
ATOM 1428 O O . SER A 1 189 ? 47.311 -37.043 -23.361 1.00 38.53 189 SER A O 1
ATOM 1430 N N . SER A 1 190 ? 48.390 -38.023 -25.083 1.00 36.94 190 SER A N 1
ATOM 1431 C CA . SER A 1 190 ? 47.982 -39.397 -24.828 1.00 36.94 190 SER A CA 1
ATOM 1432 C C . SER A 1 190 ? 48.645 -39.912 -23.557 1.00 36.94 190 SER A C 1
ATOM 1434 O O . SER A 1 190 ? 49.866 -39.943 -23.488 1.00 36.94 190 SER A O 1
ATOM 1436 N N . ASN A 1 191 ? 47.854 -40.406 -22.607 1.00 37.25 191 ASN A N 1
ATOM 1437 C CA . ASN A 1 191 ? 48.304 -41.448 -21.693 1.00 37.25 191 ASN A CA 1
ATOM 1438 C C . ASN A 1 191 ? 47.257 -42.558 -21.681 1.00 37.25 191 ASN A C 1
ATOM 1440 O O . ASN A 1 191 ? 46.130 -42.402 -21.218 1.00 37.25 191 ASN A O 1
ATOM 1444 N N . VAL A 1 192 ? 47.664 -43.661 -22.298 1.00 39.00 192 VAL A N 1
ATOM 1445 C CA . VAL A 1 192 ? 46.955 -44.928 -22.407 1.00 39.00 192 VAL A CA 1
ATOM 1446 C C . VAL A 1 192 ? 46.960 -45.588 -21.031 1.00 39.00 192 VAL A C 1
ATOM 1448 O O . VAL A 1 192 ? 48.027 -45.890 -20.506 1.00 39.00 192 VAL A O 1
ATOM 1451 N N . VAL A 1 193 ? 45.783 -45.866 -20.474 1.00 39.44 193 VAL A N 1
ATOM 1452 C CA . VAL A 1 193 ? 45.630 -46.844 -19.391 1.00 39.44 193 VAL A CA 1
ATOM 1453 C C . VAL A 1 193 ? 44.846 -48.015 -19.967 1.00 39.44 193 VAL A C 1
ATOM 1455 O O . VAL A 1 193 ? 43.647 -47.920 -20.221 1.00 39.44 193 VAL A O 1
ATOM 1458 N N . LYS A 1 194 ? 45.569 -49.104 -20.252 1.00 37.31 194 LYS A N 1
ATOM 1459 C CA . LYS A 1 194 ? 44.997 -50.411 -20.584 1.00 37.31 194 LYS A CA 1
ATOM 1460 C C . LYS A 1 194 ? 44.307 -50.967 -19.340 1.00 37.31 194 LYS A C 1
ATOM 1462 O O . LYS A 1 194 ? 44.915 -51.022 -18.277 1.00 37.31 194 LYS A O 1
ATOM 1467 N N . ILE A 1 195 ? 43.068 -51.410 -19.511 1.00 38.56 195 ILE A N 1
ATOM 1468 C CA . ILE A 1 195 ? 42.320 -52.205 -18.538 1.00 38.56 195 ILE A CA 1
ATOM 1469 C C . ILE A 1 195 ? 42.243 -53.625 -19.106 1.00 38.56 195 ILE A C 1
ATOM 1471 O O . ILE A 1 195 ? 41.824 -53.791 -20.252 1.00 38.56 195 ILE A O 1
ATOM 1475 N N . GLY A 1 196 ? 42.640 -54.624 -18.317 1.00 35.81 196 GLY A N 1
ATOM 1476 C CA . GLY A 1 196 ? 42.340 -56.035 -18.572 1.00 35.81 196 GLY A CA 1
ATOM 1477 C C . GLY A 1 196 ? 43.465 -56.991 -18.173 1.00 35.81 196 GLY A C 1
ATOM 1478 O O . GLY A 1 196 ? 44.554 -56.903 -18.740 1.00 35.81 196 GLY A O 1
ATOM 1479 N N . GLY A 1 197 ? 43.155 -57.919 -17.260 1.00 34.69 197 GLY A N 1
ATOM 1480 C CA . GLY A 1 197 ? 43.987 -59.071 -16.890 1.00 34.69 197 GLY A CA 1
ATOM 1481 C C . GLY A 1 197 ? 44.178 -59.209 -15.395 1.00 34.69 197 GLY A C 1
ATOM 1482 O O . GLY A 1 197 ? 45.196 -58.673 -14.915 1.00 34.69 197 GLY A O 1
#

Solvent-accessible surface area (backbone atoms only — not comparable to full-atom values): 11116 Å² total; per-residue (Å²): 87,83,41,96,42,77,55,37,38,68,49,41,38,81,91,76,53,47,40,38,26,56,30,32,49,79,54,29,74,48,68,52,28,43,35,41,54,51,18,26,29,50,25,36,32,74,69,41,44,63,62,50,52,50,51,52,50,51,50,53,51,51,51,50,51,52,51,50,62,75,36,66,90,50,57,68,70,58,43,52,52,52,52,51,51,47,54,55,46,45,40,67,71,42,52,48,57,52,52,53,48,51,49,53,50,13,50,55,47,7,37,34,47,22,3,61,70,32,33,65,53,74,42,45,53,58,30,46,54,42,48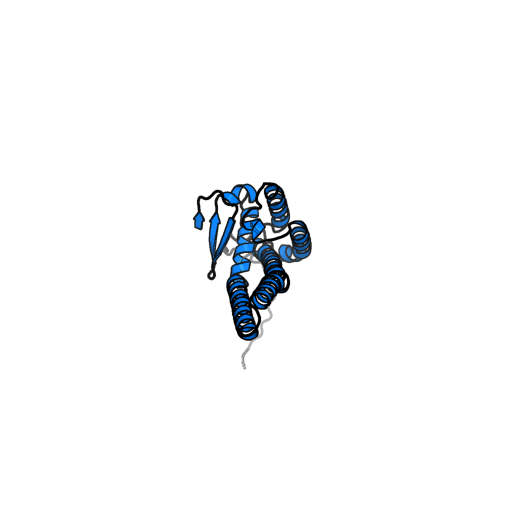,51,62,67,36,78,52,102,61,56,38,62,53,47,70,78,50,79,62,58,68,64,49,45,53,48,50,62,69,46,39,75,60,24,56,74,50,44,48,67,84,84,79,90,70,80,86,72,86,73,83,82,81,75,84,73,82,82,78,90,80,88,79,88,83,89,134

Secondary structure (DSSP, 8-state):
-EE--SS--EEEETTTEEEEEGGGHHHH-SHHHHHHHHHHHHHHHHTTHHHHHHHHHHHHHHHHHHHHHHHTTS-HHHHHHHHHHHHHHHIIIIIHHHHHHHHHHHHHHHHHHHHHTT--TTHHHHHHHHHHHHT-SSS--HHHHHS--HHHHHHHHHHHHHHHTTT---S---S----------------------

Radius of gyration: 26.47 Å; Cα contacts (8 Å, |Δi|>4): 213; chains: 1; bounding box: 76×78×62 Å

Mean predicted aligned error: 10.3 Å

pLDDT: mean 82.32, std 19.99, range [32.44, 98.0]

Sequence (197 aa):
NLVKDNQVNAWCMPGGKVVVYTGILPVTQDENGLAVVMGHEIAHAIADHGNERMSQGLLQQTGGVALSIALQNKPAETQALWMMAYGVGTYYGAMLPYSRLHESEADHLGLIFMAIAGYDPQGAVSFWQRMSAAASGEKPPEFMSTHPSDETRISNLQKWMPEALKYYHPEGNGGNKSGKGSGTKKKGSSNVVKIGG